Protein AF-A0A958JTG3-F1 (afdb_monomer_lite)

Radius of gyration: 32.42 Å; chains: 1; bounding box: 89×88×66 Å

Secondary structure (DSSP, 8-state):
----------------------------------------------------------------TT-EEEEE--STT--HHHHHHHHHS-GGGHHHHHHHHSS--SS-PPTT-EEEEEGGG-S--SPPPHHHHHHHHHHHHHHHHHHHHHHTS------------S-----TTSSSS----PPP--PPPPPPP-

Sequence (194 aa):
MSCNSSGTILDTSPLDRKTVFQRSGKRAALVILPLTVFILGGFILPGCIPSKQPTHKETRFRLPREAIVLHTVSHPGESISMIAAWYTGNENNWQPILDLNGNLKEGTLYPGYTVRIPAHLVVNEAPLEKSFAENFLAVAKQRKADESARTDQPETKVTPKISSTVDNAITDEFLEKAIDVPSPKRGKSPPTQP

Structure (mmCIF, N/CA/C/O backbone):
data_AF-A0A958JTG3-F1
#
_entry.id   AF-A0A958JTG3-F1
#
loop_
_atom_site.group_PDB
_atom_site.id
_atom_site.type_symbol
_atom_site.label_atom_id
_atom_site.label_alt_id
_atom_site.label_comp_id
_atom_site.label_asym_id
_atom_site.label_entity_id
_atom_site.label_seq_id
_atom_site.pdbx_PDB_ins_code
_atom_site.Cartn_x
_atom_site.Cartn_y
_atom_site.Cartn_z
_atom_site.occupancy
_atom_site.B_iso_or_equiv
_atom_site.auth_seq_id
_atom_site.auth_comp_id
_atom_site.auth_asym_id
_atom_site.auth_atom_id
_atom_site.pdbx_PDB_model_num
ATOM 1 N N . MET A 1 1 ? 30.386 37.351 29.872 1.00 51.09 1 MET A N 1
ATOM 2 C CA . MET A 1 1 ? 30.450 37.132 28.413 1.00 51.09 1 MET A CA 1
ATOM 3 C C . MET A 1 1 ? 29.033 37.212 27.865 1.00 51.09 1 MET A C 1
ATOM 5 O O . MET A 1 1 ? 28.170 36.531 28.393 1.00 51.09 1 MET A O 1
ATOM 9 N N . SER A 1 2 ? 28.853 38.136 26.918 1.00 50.94 2 SER A N 1
ATOM 10 C CA . SER A 1 2 ? 27.721 38.483 26.039 1.00 50.94 2 SER A CA 1
ATOM 11 C C . SER A 1 2 ? 26.263 38.218 26.426 1.00 50.94 2 SER A C 1
ATOM 13 O O . SER A 1 2 ? 25.802 37.087 26.530 1.00 50.94 2 SER A O 1
ATOM 15 N N . CYS A 1 3 ? 25.530 39.332 26.455 1.00 43.66 3 CYS A N 1
ATOM 16 C CA . CYS A 1 3 ? 24.082 39.464 26.379 1.00 43.66 3 CYS A CA 1
ATOM 17 C C . CYS A 1 3 ? 23.527 39.208 24.960 1.00 43.66 3 CYS A C 1
ATOM 19 O O . CYS A 1 3 ? 24.189 39.513 23.971 1.00 43.66 3 CYS A O 1
ATOM 21 N N . ASN A 1 4 ? 22.285 38.709 24.930 1.00 50.84 4 ASN A N 1
ATOM 22 C CA . ASN A 1 4 ? 21.108 39.059 24.111 1.00 50.84 4 ASN A CA 1
ATOM 23 C C . ASN A 1 4 ? 21.271 39.797 22.764 1.00 50.84 4 ASN A C 1
ATOM 25 O O . ASN A 1 4 ? 21.883 40.857 22.704 1.00 50.84 4 ASN A O 1
ATOM 29 N N . SER A 1 5 ? 20.469 39.380 21.771 1.00 46.94 5 SER A N 1
ATOM 30 C CA . SER A 1 5 ? 19.279 40.123 21.285 1.00 46.94 5 SER A CA 1
ATOM 31 C C . SER A 1 5 ? 19.022 39.937 19.780 1.00 46.94 5 SER A C 1
ATOM 33 O O . SER A 1 5 ? 19.952 39.995 18.985 1.00 46.94 5 SER A O 1
ATOM 35 N N . SER A 1 6 ? 17.727 39.859 19.433 1.00 52.38 6 SER A N 1
ATOM 36 C CA . SER A 1 6 ? 17.114 40.169 18.123 1.00 52.38 6 SER A CA 1
ATOM 37 C C . SER A 1 6 ? 17.383 39.153 16.995 1.00 52.38 6 SER A C 1
ATOM 39 O O . SER A 1 6 ? 18.515 38.919 16.616 1.00 52.38 6 SER A O 1
ATOM 41 N N . GLY A 1 7 ? 16.415 38.479 16.375 1.00 48.06 7 GLY A N 1
ATOM 42 C CA . GLY A 1 7 ? 15.031 38.842 16.093 1.00 48.06 7 GLY A CA 1
ATOM 43 C C . GLY A 1 7 ? 14.868 38.955 14.576 1.00 48.06 7 GLY A C 1
ATOM 44 O O . GLY A 1 7 ? 15.376 39.904 13.993 1.00 48.06 7 GLY A O 1
ATOM 45 N N . THR A 1 8 ? 14.172 38.014 13.933 1.00 56.12 8 THR A N 1
ATOM 46 C CA . THR A 1 8 ? 13.329 38.300 12.755 1.00 56.12 8 THR A CA 1
ATOM 47 C C . THR A 1 8 ? 12.382 37.131 12.497 1.00 56.12 8 THR A C 1
ATOM 49 O O . THR A 1 8 ? 12.779 36.042 12.096 1.00 56.12 8 THR A O 1
ATOM 52 N N . ILE A 1 9 ? 11.113 37.393 12.787 1.00 51.16 9 ILE A N 1
ATOM 53 C CA . ILE A 1 9 ? 9.946 36.633 12.360 1.00 51.16 9 ILE A CA 1
ATOM 54 C C . ILE A 1 9 ? 9.563 37.198 10.984 1.00 51.16 9 ILE A C 1
ATOM 56 O O . ILE A 1 9 ? 9.409 38.408 10.850 1.00 51.16 9 ILE A O 1
ATOM 60 N N . LEU A 1 10 ? 9.419 36.333 9.984 1.00 59.28 10 LEU A N 1
ATOM 61 C CA . LEU A 1 10 ? 8.649 36.572 8.757 1.00 59.28 10 LEU A CA 1
ATOM 62 C C . LEU A 1 10 ? 7.668 35.397 8.715 1.00 59.28 10 LEU A C 1
ATOM 64 O O . LEU A 1 10 ? 8.067 34.269 8.446 1.00 59.28 10 LEU A O 1
ATOM 68 N N . ASP A 1 11 ? 6.517 35.471 9.365 1.00 42.09 11 ASP A N 1
ATOM 69 C CA . ASP A 1 11 ? 5.304 36.224 9.038 1.00 42.09 11 ASP A CA 1
ATOM 70 C C . ASP A 1 11 ? 4.773 36.068 7.599 1.00 42.09 11 ASP A C 1
ATOM 72 O O . ASP A 1 11 ? 5.450 36.339 6.612 1.00 42.09 11 ASP A O 1
ATOM 76 N N . THR A 1 12 ? 3.521 35.605 7.593 1.00 52.81 12 THR A N 1
ATOM 77 C CA . THR A 1 12 ? 2.430 35.685 6.615 1.00 52.81 12 THR A CA 1
ATOM 78 C C . THR A 1 12 ? 2.664 35.421 5.125 1.00 52.81 12 THR A C 1
ATOM 80 O O . THR A 1 12 ? 3.175 36.240 4.370 1.00 52.81 12 THR A O 1
ATOM 83 N N . SER A 1 13 ? 2.013 34.352 4.645 1.00 45.34 13 SER A N 1
ATOM 84 C CA . SER A 1 13 ? 1.007 34.477 3.573 1.00 45.34 13 SER A CA 1
ATOM 85 C C . SER A 1 13 ? 0.055 33.270 3.537 1.00 45.34 13 SER A C 1
ATOM 87 O O . SER A 1 13 ? 0.434 32.201 3.057 1.00 45.34 13 SER A O 1
ATOM 89 N N . PRO A 1 14 ? -1.198 33.422 4.003 1.00 58.34 14 PRO A N 1
ATOM 90 C CA . PRO A 1 14 ? -2.301 32.534 3.672 1.00 58.34 14 PRO A CA 1
ATOM 91 C C . PRO A 1 14 ? -3.069 33.121 2.477 1.00 58.34 14 PRO A C 1
ATOM 93 O O . PRO A 1 14 ? -3.758 34.128 2.607 1.00 58.34 14 PRO A O 1
ATOM 96 N N . LEU A 1 15 ? -2.963 32.487 1.312 1.00 60.41 15 LEU A N 1
ATOM 97 C CA . LEU A 1 15 ? -3.871 32.723 0.184 1.00 60.41 15 LEU A CA 1
ATOM 98 C C . LEU A 1 15 ? -4.784 31.500 0.103 1.00 60.41 15 LEU A C 1
ATOM 100 O O . LEU A 1 15 ? -4.379 30.417 -0.306 1.00 60.41 15 LEU A O 1
ATOM 104 N N . ASP A 1 16 ? -5.912 31.546 0.802 1.00 51.56 16 ASP A N 1
ATOM 105 C CA . ASP A 1 16 ? -7.209 31.907 0.222 1.00 51.56 16 ASP A CA 1
ATOM 106 C C . ASP A 1 16 ? -7.492 31.175 -1.095 1.00 51.56 16 ASP A C 1
ATOM 108 O O . ASP A 1 16 ? -7.146 31.616 -2.190 1.00 51.56 16 ASP A O 1
ATOM 112 N N . ARG A 1 17 ? -8.174 30.034 -0.973 1.00 56.03 17 ARG A N 1
ATOM 113 C CA . ARG A 1 17 ? -8.957 29.483 -2.075 1.00 56.03 17 ARG A CA 1
ATOM 114 C C . ARG A 1 17 ? -10.314 29.029 -1.565 1.00 56.03 17 ARG A C 1
ATOM 116 O O . ARG A 1 17 ? -10.635 27.844 -1.519 1.00 56.03 17 ARG A O 1
ATOM 123 N N . LYS A 1 18 ? -11.135 30.007 -1.188 1.00 58.50 18 LYS A N 1
ATOM 124 C CA . LYS A 1 18 ? -12.588 29.871 -1.327 1.00 58.50 18 LYS A CA 1
ATOM 125 C C . LYS A 1 18 ? -12.924 29.804 -2.815 1.00 58.50 18 LYS A C 1
ATOM 127 O O . LYS A 1 18 ? -12.458 30.655 -3.562 1.00 58.50 18 LYS A O 1
ATOM 132 N N . THR A 1 19 ? -13.719 28.811 -3.219 1.00 58.12 19 THR A N 1
ATOM 133 C CA . THR A 1 19 ? -14.644 28.753 -4.382 1.00 58.12 19 THR A CA 1
ATOM 134 C C . THR A 1 19 ? -14.769 27.287 -4.829 1.00 58.12 19 THR A C 1
ATOM 136 O O . THR A 1 19 ? -13.779 26.578 -4.874 1.00 58.12 19 THR A O 1
ATOM 139 N N . VAL A 1 20 ? -15.911 26.691 -5.161 1.00 58.47 20 VAL A N 1
ATOM 140 C CA . VAL A 1 20 ? -17.320 27.083 -5.196 1.00 58.47 20 VAL A CA 1
ATOM 141 C C . VAL A 1 20 ? -18.093 25.764 -5.086 1.00 58.47 20 VAL A C 1
ATOM 143 O O . VAL A 1 20 ? -17.849 24.812 -5.825 1.00 58.47 20 VAL A O 1
ATOM 146 N N . PHE A 1 21 ? -19.031 25.708 -4.148 1.00 52.38 21 PHE A N 1
ATOM 147 C CA . PHE A 1 21 ? -20.042 24.665 -4.053 1.00 52.38 21 PHE A CA 1
ATOM 148 C C . PHE A 1 21 ? -21.063 24.895 -5.174 1.00 52.38 21 PHE A C 1
ATOM 150 O O . PHE A 1 21 ? -21.952 25.736 -5.038 1.00 52.38 21 PHE A O 1
ATOM 157 N N . GLN A 1 22 ? -20.929 24.189 -6.301 1.00 51.84 22 GLN A N 1
ATOM 158 C CA . GLN A 1 22 ? -21.925 24.244 -7.370 1.00 51.84 22 GLN A CA 1
ATOM 159 C C . GLN A 1 22 ? -22.979 23.149 -7.167 1.00 51.84 22 GLN A C 1
ATOM 161 O O . GLN A 1 22 ? -22.900 22.037 -7.682 1.00 51.84 22 GLN A O 1
ATOM 166 N N . ARG A 1 23 ? -24.000 23.500 -6.383 1.00 51.94 23 ARG A N 1
ATOM 167 C CA . ARG A 1 23 ? -25.281 22.796 -6.316 1.00 51.94 23 ARG A CA 1
ATOM 168 C C . ARG A 1 23 ? -26.090 23.201 -7.556 1.00 51.94 23 ARG A C 1
ATOM 170 O O . ARG A 1 23 ? -26.634 24.297 -7.600 1.00 51.94 23 ARG A O 1
ATOM 177 N N . SER A 1 24 ? -26.192 22.334 -8.558 1.00 51.41 24 SER A N 1
ATOM 178 C CA . SER A 1 24 ? -27.289 22.382 -9.537 1.00 51.41 24 SER A CA 1
ATOM 179 C C . SER A 1 24 ? -27.913 20.982 -9.555 1.00 51.41 24 SER A C 1
ATOM 181 O O . SER A 1 24 ? -27.218 19.986 -9.690 1.00 51.41 24 SER A O 1
ATOM 183 N N . GLY A 1 25 ? -29.185 20.782 -9.230 1.00 55.00 25 GLY A N 1
ATOM 184 C CA . GLY A 1 25 ? -30.317 21.595 -9.647 1.00 55.00 25 GLY A CA 1
ATOM 185 C C . GLY A 1 25 ? -30.965 21.015 -10.904 1.00 55.00 25 GLY A C 1
ATOM 186 O O . GLY A 1 25 ? -31.366 21.776 -11.770 1.00 55.00 25 GLY A O 1
ATOM 187 N N . LYS A 1 26 ? -31.074 19.684 -11.025 1.00 53.50 26 LYS A N 1
ATOM 188 C CA . LYS A 1 26 ? -31.966 19.042 -12.001 1.00 53.50 26 LYS A CA 1
ATOM 189 C C . LYS A 1 26 ? -33.201 18.506 -11.280 1.00 53.50 26 LYS A C 1
ATOM 191 O O . LYS A 1 26 ? -33.332 17.317 -11.020 1.00 53.50 26 LYS A O 1
ATOM 196 N N . ARG A 1 27 ? -34.106 19.424 -10.931 1.00 61.56 27 ARG A N 1
ATOM 197 C CA . ARG A 1 27 ? -35.536 19.112 -10.856 1.00 61.56 27 ARG A CA 1
ATOM 198 C C . ARG A 1 27 ? -36.056 19.273 -12.279 1.00 61.56 27 ARG A C 1
ATOM 200 O O . ARG A 1 27 ? -36.147 20.397 -12.755 1.00 61.56 27 ARG A O 1
ATOM 207 N N . ALA A 1 28 ? -36.343 18.174 -12.961 1.00 54.69 28 ALA A N 1
ATOM 208 C CA . ALA A 1 28 ? -37.037 18.221 -14.239 1.00 54.69 28 ALA A CA 1
ATOM 209 C C . ALA A 1 28 ? -38.126 17.150 -14.253 1.00 54.69 28 ALA A C 1
ATOM 211 O O . ALA A 1 28 ? -37.848 15.959 -14.317 1.00 54.69 28 ALA A O 1
ATOM 212 N N . ALA A 1 29 ? -39.351 17.662 -14.141 1.00 52.03 29 ALA A N 1
ATOM 213 C CA . ALA A 1 29 ? -40.572 17.176 -14.762 1.00 52.03 29 ALA A CA 1
ATOM 214 C C . ALA A 1 29 ? -40.943 15.701 -14.545 1.00 52.03 29 ALA A C 1
ATOM 216 O O . ALA A 1 29 ? -40.729 14.825 -15.377 1.00 52.03 29 ALA A O 1
ATOM 217 N N . LEU A 1 30 ? -41.664 15.505 -13.444 1.00 53.84 30 LEU A N 1
ATOM 218 C CA . LEU A 1 30 ? -42.834 14.642 -13.380 1.00 53.84 30 LEU A CA 1
ATOM 219 C C . LEU A 1 30 ? -43.738 14.902 -14.605 1.00 53.84 30 LEU A C 1
ATOM 221 O O . LEU A 1 30 ? -44.413 15.927 -14.669 1.00 53.84 30 LEU A O 1
ATOM 225 N N . VAL A 1 31 ? -43.747 13.978 -15.564 1.00 54.34 31 VAL A N 1
ATOM 226 C CA . VAL A 1 31 ? -44.776 13.885 -16.606 1.00 54.34 31 VAL A CA 1
ATOM 227 C C . VAL A 1 31 ? -45.602 12.647 -16.285 1.00 54.34 31 VAL A C 1
ATOM 229 O O . VAL A 1 31 ? -45.245 11.525 -16.632 1.00 54.34 31 VAL A O 1
ATOM 232 N N . ILE A 1 32 ? -46.686 12.864 -15.542 1.00 56.09 32 ILE A N 1
ATOM 233 C CA . ILE A 1 32 ? -47.755 11.882 -15.376 1.00 56.09 32 ILE A CA 1
ATOM 234 C C . ILE A 1 32 ? -48.521 11.876 -16.698 1.00 56.09 32 ILE A C 1
ATOM 236 O O . ILE A 1 32 ? -49.233 12.832 -17.001 1.00 56.09 32 ILE A O 1
ATOM 240 N N . LEU A 1 33 ? -48.352 10.820 -17.490 1.00 52.56 33 LEU A N 1
ATOM 241 C CA . LEU A 1 33 ? -49.256 10.504 -18.592 1.00 52.56 33 LEU A CA 1
ATOM 242 C C . LEU A 1 33 ? -50.187 9.355 -18.175 1.00 52.56 33 LEU A C 1
ATOM 244 O O . LEU A 1 33 ? -49.774 8.470 -17.422 1.00 52.56 33 LEU A O 1
ATOM 248 N N . PRO A 1 34 ? -51.459 9.405 -18.600 1.00 54.91 34 PRO A N 1
ATOM 249 C CA . PRO A 1 34 ? -52.540 8.635 -18.010 1.00 54.91 34 PRO A CA 1
ATOM 250 C C . PRO A 1 34 ? -52.501 7.151 -18.378 1.00 54.91 34 PRO A C 1
ATOM 252 O O . PRO A 1 34 ? -52.201 6.763 -19.505 1.00 54.91 34 PRO A O 1
ATOM 255 N N . LEU A 1 35 ? -52.895 6.361 -17.377 1.00 54.19 35 LEU A N 1
ATOM 256 C CA . LEU A 1 35 ? -53.533 5.050 -17.452 1.00 54.19 35 LEU A CA 1
ATOM 257 C C . LEU A 1 35 ? -54.078 4.719 -18.854 1.00 54.19 35 LEU A C 1
ATOM 259 O O . LEU A 1 35 ? -55.109 5.244 -19.274 1.00 54.19 35 LEU A O 1
ATOM 263 N N . THR A 1 36 ? -53.438 3.774 -19.538 1.00 55.72 36 THR A N 1
ATOM 264 C CA . THR A 1 36 ? -54.123 2.960 -20.540 1.00 55.72 36 THR A CA 1
ATOM 265 C C . THR A 1 36 ? -54.066 1.512 -20.095 1.00 55.72 36 THR A C 1
ATOM 267 O O . THR A 1 36 ? -53.019 0.894 -19.927 1.00 55.72 36 THR A O 1
ATOM 270 N N . VAL A 1 37 ? -55.266 1.024 -19.823 1.00 59.06 37 VAL A N 1
ATOM 271 C CA . VAL A 1 37 ? -55.645 -0.355 -19.576 1.00 59.06 37 VAL A CA 1
ATOM 272 C C . VAL A 1 37 ? -55.147 -1.209 -20.746 1.00 59.06 37 VAL A C 1
ATOM 274 O O . VAL A 1 37 ? -55.791 -1.267 -21.787 1.00 59.06 37 VAL A O 1
ATOM 277 N N . PHE A 1 38 ? -54.005 -1.877 -20.581 1.00 52.44 38 PHE A N 1
ATOM 278 C CA . PHE A 1 38 ? -53.609 -2.999 -21.429 1.00 52.44 38 PHE A CA 1
ATOM 279 C C . PHE A 1 38 ? -53.860 -4.304 -20.675 1.00 52.44 38 PHE A C 1
ATOM 281 O O . PHE A 1 38 ? -53.019 -4.826 -19.956 1.00 52.44 38 PHE A O 1
ATOM 288 N N . ILE A 1 39 ? -55.113 -4.736 -20.815 1.00 53.34 39 ILE A N 1
ATOM 289 C CA . ILE A 1 39 ? -55.495 -6.065 -21.290 1.00 53.34 39 ILE A CA 1
ATOM 290 C C . ILE A 1 39 ? -54.861 -7.236 -20.530 1.00 53.34 39 ILE A C 1
ATOM 292 O O . ILE A 1 39 ? -53.716 -7.627 -20.746 1.00 53.34 39 ILE A O 1
ATOM 296 N N . LEU A 1 40 ? -55.718 -7.859 -19.715 1.00 54.28 40 LEU A N 1
ATOM 297 C CA . LEU A 1 40 ? -55.680 -9.277 -19.380 1.00 54.28 40 LEU A CA 1
ATOM 298 C C . LEU A 1 40 ? -55.238 -10.104 -20.599 1.00 54.28 40 LEU A C 1
ATOM 300 O O . LEU A 1 40 ? -55.998 -10.294 -21.544 1.00 54.28 40 LEU A O 1
ATOM 304 N N . GLY A 1 41 ? -54.019 -10.621 -20.555 1.00 47.75 41 GLY A N 1
ATOM 305 C CA . GLY A 1 41 ? -53.486 -11.513 -21.573 1.00 47.75 41 GLY A CA 1
ATOM 306 C C . GLY A 1 41 ? -52.300 -12.246 -20.985 1.00 47.75 41 GLY A C 1
ATOM 307 O O . GLY A 1 41 ? -51.169 -11.781 -21.074 1.00 47.75 41 GLY A O 1
ATOM 308 N N . GLY A 1 42 ? -52.584 -13.349 -20.294 1.00 57.38 42 GLY A N 1
ATOM 309 C CA . GLY A 1 42 ? -51.573 -14.175 -19.659 1.00 57.38 42 GLY A CA 1
ATOM 310 C C . GLY A 1 42 ? -50.504 -14.624 -20.649 1.00 57.38 42 GLY A C 1
ATOM 311 O O . GLY A 1 42 ? -50.814 -15.146 -21.712 1.00 57.38 42 GLY A O 1
ATOM 312 N N . PHE A 1 43 ? -49.247 -14.471 -20.252 1.00 51.75 43 PHE A N 1
ATOM 313 C CA . PHE A 1 43 ? -48.142 -15.262 -20.775 1.00 51.75 43 PHE A CA 1
ATOM 314 C C . PHE A 1 43 ? -47.165 -15.507 -19.621 1.00 51.75 43 PHE A C 1
ATOM 316 O O . PHE A 1 43 ? -46.123 -14.873 -19.480 1.00 51.75 43 PHE A O 1
ATOM 323 N N . ILE A 1 44 ? -47.575 -16.411 -18.728 1.00 58.47 44 ILE A N 1
ATOM 324 C CA . ILE A 1 44 ? -46.681 -17.053 -17.767 1.00 58.47 44 ILE A CA 1
ATOM 325 C C . ILE A 1 44 ? -45.854 -18.051 -18.579 1.00 58.47 44 ILE A C 1
ATOM 327 O O . ILE A 1 44 ? -46.322 -19.145 -18.884 1.00 58.47 44 ILE A O 1
ATOM 331 N N . LEU A 1 45 ? -44.633 -17.672 -18.948 1.00 61.94 45 LEU A N 1
ATOM 332 C CA . LEU A 1 45 ? -43.605 -18.644 -19.308 1.00 61.94 45 LEU A CA 1
ATOM 333 C C . LEU A 1 45 ? -42.607 -18.730 -18.148 1.00 61.94 45 LEU A C 1
ATOM 335 O O . LEU A 1 45 ? -41.925 -17.738 -17.880 1.00 61.94 45 LEU A O 1
ATOM 339 N N . PRO A 1 46 ? -42.458 -19.894 -17.485 1.00 57.00 46 PRO A N 1
ATOM 340 C CA . PRO A 1 46 ? -41.301 -20.181 -16.651 1.00 57.00 46 PRO A CA 1
ATOM 341 C C . PRO A 1 46 ? -40.128 -20.486 -17.587 1.00 57.00 46 PRO A C 1
ATOM 343 O O . PRO A 1 46 ? -39.702 -21.624 -17.763 1.00 57.00 46 PRO A O 1
ATOM 346 N N . GLY A 1 47 ? -39.645 -19.451 -18.268 1.00 52.44 47 GLY A N 1
ATOM 347 C CA . GLY A 1 47 ? -38.388 -19.520 -18.984 1.00 52.44 47 GLY A CA 1
ATOM 348 C C . GLY A 1 47 ? -37.278 -19.393 -17.960 1.00 52.44 47 GLY A C 1
ATOM 349 O O . GLY A 1 47 ? -37.034 -18.295 -17.465 1.00 52.44 47 GLY A O 1
ATOM 350 N N . CYS A 1 48 ? -36.605 -20.500 -17.646 1.00 57.34 48 CYS A N 1
ATOM 351 C CA . CYS A 1 48 ? -35.243 -20.455 -17.136 1.00 57.34 48 CYS A CA 1
ATOM 352 C C . CYS A 1 48 ? -34.476 -19.479 -18.029 1.00 57.34 48 CYS A C 1
ATOM 354 O O . CYS A 1 48 ? -34.203 -19.798 -19.182 1.00 57.34 48 CYS A O 1
ATOM 356 N N . ILE A 1 49 ? -34.193 -18.274 -17.540 1.00 66.69 49 ILE A N 1
ATOM 357 C CA . ILE A 1 49 ? -33.245 -17.382 -18.189 1.00 66.69 49 ILE A CA 1
ATOM 358 C C . ILE A 1 49 ? -31.903 -18.040 -17.886 1.00 66.69 49 ILE A C 1
ATOM 360 O O . ILE A 1 49 ? -31.487 -18.001 -16.724 1.00 66.69 49 ILE A O 1
ATOM 364 N N . PRO A 1 50 ? -31.238 -18.714 -18.848 1.00 63.03 50 PRO A N 1
ATOM 365 C CA . PRO A 1 50 ? -29.858 -19.089 -18.637 1.00 63.03 50 PRO A CA 1
ATOM 366 C C . PRO A 1 50 ? -29.151 -17.778 -18.339 1.00 63.03 50 PRO A C 1
ATOM 368 O O . PRO A 1 50 ? -29.110 -16.881 -19.186 1.00 63.03 50 PRO A O 1
ATOM 371 N N . SER A 1 51 ? -28.684 -17.644 -17.099 1.00 55.31 51 SER A N 1
ATOM 372 C CA . SER A 1 51 ? -27.762 -16.597 -16.714 1.00 55.31 51 SER A CA 1
ATOM 373 C C . SER A 1 51 ? -26.598 -16.739 -17.677 1.00 55.31 51 SER A C 1
ATOM 375 O O . SER A 1 51 ? -25.734 -17.602 -17.516 1.00 55.31 51 SER A O 1
ATOM 377 N N . LYS A 1 52 ? -26.626 -15.948 -18.755 1.00 47.16 52 LYS A N 1
ATOM 378 C CA . LYS A 1 52 ? -25.442 -15.625 -19.520 1.00 47.16 52 LYS A CA 1
ATOM 379 C C . LYS A 1 52 ? -24.605 -14.868 -18.511 1.00 47.16 52 LYS A C 1
ATOM 381 O O . LYS A 1 52 ? -24.667 -13.643 -18.452 1.00 47.16 52 LYS A O 1
ATOM 386 N N . GLN A 1 53 ? -23.862 -15.612 -17.684 1.00 55.25 53 GLN A N 1
ATOM 387 C CA . GLN A 1 53 ? -22.622 -15.102 -17.146 1.00 55.25 53 GLN A CA 1
ATOM 388 C C . GLN A 1 53 ? -21.990 -14.398 -18.340 1.00 55.25 53 GLN A C 1
ATOM 390 O O . GLN A 1 53 ? -21.845 -15.048 -19.386 1.00 55.25 53 GLN A O 1
ATOM 395 N N . PRO A 1 54 ? -21.749 -13.078 -18.275 1.00 55.12 54 PRO A N 1
ATOM 396 C CA . PRO A 1 54 ? -20.921 -12.461 -19.278 1.00 55.12 54 PRO A CA 1
ATOM 397 C C . PRO A 1 54 ? -19.670 -13.320 -19.267 1.00 55.12 54 PRO A C 1
ATOM 399 O O . PRO A 1 54 ? -18.954 -13.386 -18.269 1.00 55.12 54 PRO A O 1
ATOM 402 N N . THR A 1 55 ? -19.481 -14.085 -20.338 1.00 49.38 55 THR A N 1
ATOM 403 C CA . THR A 1 55 ? -18.211 -14.699 -20.645 1.00 49.38 55 THR A CA 1
ATOM 404 C C . THR A 1 55 ? -17.321 -13.502 -20.873 1.00 49.38 55 THR A C 1
ATOM 406 O O . THR A 1 55 ? -17.172 -13.021 -21.998 1.00 49.38 55 THR A O 1
ATOM 409 N N . HIS A 1 56 ? -16.802 -12.962 -19.774 1.00 46.69 56 HIS A N 1
ATOM 410 C CA . HIS A 1 56 ? -15.576 -12.228 -19.771 1.00 46.69 56 HIS A CA 1
ATOM 411 C C . HIS A 1 56 ? -14.614 -13.250 -20.361 1.00 46.69 56 HIS A C 1
ATOM 413 O O . HIS A 1 56 ? -14.118 -14.147 -19.678 1.00 46.69 56 HIS A O 1
ATOM 419 N N . LYS A 1 57 ? -14.448 -13.200 -21.690 1.00 45.88 57 LYS A N 1
ATOM 420 C CA . LYS A 1 57 ? -13.219 -13.630 -22.334 1.00 45.88 57 LYS A CA 1
ATOM 421 C C . LYS A 1 57 ? -12.182 -12.687 -21.760 1.00 45.88 57 LYS A C 1
ATOM 423 O O . LYS A 1 57 ? -11.785 -11.702 -22.369 1.00 45.88 57 LYS A O 1
ATOM 428 N N . GLU A 1 58 ? -11.831 -12.984 -20.521 1.00 50.72 58 GLU A N 1
ATOM 429 C CA . GLU A 1 58 ? -10.662 -12.509 -19.862 1.00 50.72 58 GLU A CA 1
ATOM 430 C C . GLU A 1 58 ? -9.560 -13.161 -20.667 1.00 50.72 58 GLU A C 1
ATOM 432 O O . GLU A 1 58 ? -9.082 -14.263 -20.387 1.00 50.72 58 GLU A O 1
ATOM 437 N N . THR A 1 59 ? -9.164 -12.467 -21.724 1.00 48.47 59 THR A N 1
ATOM 438 C CA . THR A 1 59 ? -7.759 -12.389 -22.043 1.00 48.47 59 THR A CA 1
ATOM 439 C C . THR A 1 59 ? -7.125 -11.845 -20.770 1.00 48.47 59 THR A C 1
ATOM 441 O O . THR A 1 59 ? -6.891 -10.648 -20.642 1.00 48.47 59 THR A O 1
ATOM 444 N N . ARG A 1 60 ? -6.914 -12.727 -19.780 1.00 57.38 60 ARG A N 1
ATOM 445 C CA . ARG A 1 60 ? -5.905 -12.533 -18.759 1.00 57.38 60 ARG A CA 1
ATOM 446 C C . ARG A 1 60 ? -4.654 -12.442 -19.589 1.00 57.38 60 ARG A C 1
ATOM 448 O O . ARG A 1 60 ? -4.073 -13.465 -19.955 1.00 57.38 60 ARG A O 1
ATOM 455 N N . PHE A 1 61 ? -4.301 -11.221 -19.963 1.00 55.41 61 PHE A N 1
ATOM 456 C CA . PHE A 1 61 ? -2.943 -10.888 -20.286 1.00 55.41 61 PHE A CA 1
ATOM 457 C C . PHE A 1 61 ? -2.221 -11.209 -18.986 1.00 55.41 61 PHE A C 1
ATOM 459 O O . PHE A 1 61 ? -2.194 -10.409 -18.059 1.00 55.41 61 PHE A O 1
ATOM 466 N N . ARG A 1 62 ? -1.834 -12.483 -18.831 1.00 58.97 62 ARG A N 1
ATOM 467 C CA . ARG A 1 62 ? -1.084 -12.938 -17.678 1.00 58.97 62 ARG A CA 1
ATOM 468 C C . ARG A 1 62 ? 0.221 -12.211 -17.849 1.00 58.97 62 ARG A C 1
ATOM 470 O O . ARG A 1 62 ? 1.067 -12.637 -18.636 1.00 58.97 62 ARG A O 1
ATOM 477 N N . LEU A 1 63 ? 0.309 -11.067 -17.181 1.00 64.50 63 LEU A N 1
ATOM 478 C CA . LEU A 1 63 ? 1.550 -10.368 -17.015 1.00 64.50 63 LEU A CA 1
ATOM 479 C C . LEU A 1 63 ? 2.574 -11.436 -16.609 1.00 64.50 63 LEU A C 1
ATOM 481 O O . LEU A 1 63 ? 2.240 -12.319 -15.801 1.00 64.50 63 LEU A O 1
ATOM 485 N N . PRO A 1 64 ? 3.761 -11.449 -17.240 1.00 74.56 64 PRO A N 1
ATOM 486 C CA . PRO A 1 64 ? 4.824 -12.355 -16.842 1.00 74.56 64 PRO A CA 1
ATOM 487 C C . PRO A 1 64 ? 4.918 -12.381 -15.317 1.00 74.56 64 PRO A C 1
ATOM 489 O O . PRO A 1 64 ? 4.685 -11.364 -14.674 1.00 74.56 64 PRO A O 1
ATOM 492 N N . ARG A 1 65 ? 5.229 -13.531 -14.714 1.00 64.50 65 ARG A N 1
ATOM 493 C CA . ARG A 1 65 ? 5.297 -13.657 -13.244 1.00 64.50 65 ARG A CA 1
ATOM 494 C C . ARG A 1 65 ? 6.183 -12.576 -12.594 1.00 64.50 65 ARG A C 1
ATOM 496 O O . ARG A 1 65 ? 5.912 -12.170 -11.467 1.00 64.50 65 ARG A O 1
ATOM 503 N N . GLU A 1 66 ? 7.160 -12.096 -13.362 1.00 78.88 66 GLU A N 1
ATOM 504 C CA . GLU A 1 66 ? 8.134 -11.049 -13.035 1.00 78.88 66 GLU A CA 1
ATOM 505 C C . GLU A 1 66 ? 7.671 -9.615 -13.338 1.00 78.88 66 GLU A C 1
ATOM 507 O O . GLU A 1 66 ? 8.424 -8.659 -13.169 1.00 78.88 66 GLU A O 1
ATOM 512 N N . ALA A 1 67 ? 6.456 -9.432 -13.844 1.00 90.44 67 ALA A N 1
ATOM 513 C CA . ALA A 1 67 ? 5.917 -8.112 -14.109 1.00 90.44 67 ALA A CA 1
ATOM 514 C C . ALA A 1 67 ? 5.577 -7.392 -12.802 1.00 90.44 67 ALA A C 1
ATOM 516 O O . ALA A 1 67 ? 5.220 -7.998 -11.788 1.00 90.44 67 ALA A O 1
ATOM 517 N N . ILE A 1 68 ? 5.671 -6.069 -12.857 1.00 94.25 68 ILE A N 1
ATOM 518 C CA . ILE A 1 68 ? 5.497 -5.185 -11.712 1.00 94.25 68 ILE A CA 1
ATOM 519 C C . ILE A 1 68 ? 4.422 -4.164 -12.064 1.00 94.25 68 ILE A C 1
ATOM 521 O O . ILE A 1 68 ? 4.503 -3.505 -13.101 1.00 94.25 68 ILE A O 1
ATOM 525 N N . VAL A 1 69 ? 3.447 -4.013 -11.175 1.00 95.31 69 VAL A N 1
ATOM 526 C CA . VAL A 1 69 ? 2.501 -2.897 -11.187 1.00 95.31 69 VAL A CA 1
ATOM 527 C C . VAL A 1 69 ? 3.073 -1.783 -10.318 1.00 95.31 69 VAL A C 1
ATOM 529 O O . VAL A 1 69 ? 3.574 -2.029 -9.220 1.00 95.31 69 VAL A O 1
ATOM 532 N N . LEU A 1 70 ? 3.042 -0.555 -10.828 1.00 96.62 70 LEU A N 1
ATOM 533 C CA . LEU A 1 70 ? 3.527 0.621 -10.115 1.00 96.62 70 LEU A CA 1
ATOM 534 C C . LEU A 1 70 ? 2.343 1.392 -9.552 1.00 96.62 70 LEU A C 1
ATOM 536 O O . LEU A 1 70 ? 1.450 1.795 -10.293 1.00 96.62 70 LEU A O 1
ATOM 540 N N . HIS A 1 71 ? 2.371 1.630 -8.249 1.00 96.69 71 HIS A N 1
ATOM 541 C CA . HIS A 1 71 ? 1.408 2.484 -7.580 1.00 96.69 71 HIS A CA 1
ATOM 542 C C . HIS A 1 71 ? 2.106 3.728 -7.039 1.00 96.69 71 HIS A C 1
ATOM 544 O O . HIS A 1 71 ? 3.058 3.620 -6.269 1.00 96.69 71 HIS A O 1
ATOM 550 N N . THR A 1 72 ? 1.627 4.908 -7.423 1.00 96.69 72 THR A N 1
ATOM 551 C CA . THR A 1 72 ? 2.076 6.172 -6.839 1.00 96.69 72 THR A CA 1
ATOM 552 C C . THR A 1 72 ? 1.116 6.591 -5.736 1.00 96.69 72 THR A C 1
ATOM 554 O O . THR A 1 72 ? -0.075 6.772 -5.985 1.00 96.69 72 THR A O 1
ATOM 557 N N . VAL A 1 73 ? 1.659 6.776 -4.537 1.00 95.31 73 VAL A N 1
ATOM 558 C CA . VAL A 1 73 ? 0.922 7.179 -3.339 1.00 95.31 73 VAL A CA 1
ATOM 559 C C . VAL A 1 73 ? 0.310 8.549 -3.578 1.00 95.31 73 VAL A C 1
ATOM 561 O O . VAL A 1 73 ? 1.025 9.517 -3.858 1.00 95.31 73 VAL A O 1
ATOM 564 N N . SER A 1 74 ? -1.012 8.638 -3.492 1.00 94.94 74 SER A N 1
ATOM 565 C CA . SER A 1 74 ? -1.753 9.841 -3.896 1.00 94.94 74 SER A CA 1
ATOM 566 C C . SER A 1 74 ? -2.521 10.481 -2.743 1.00 94.94 74 SER A C 1
ATOM 568 O O . SER A 1 74 ? -2.814 11.681 -2.770 1.00 94.94 74 SER A O 1
ATOM 570 N N . HIS A 1 75 ? -2.809 9.704 -1.704 1.00 92.00 75 HIS A N 1
ATOM 571 C CA . HIS A 1 75 ? -3.553 10.125 -0.534 1.00 92.00 75 HIS A CA 1
ATOM 572 C C . HIS A 1 75 ? -2.663 10.105 0.717 1.00 92.00 75 HIS A C 1
ATOM 574 O O . HIS A 1 75 ? -1.804 9.236 0.882 1.00 92.00 75 HIS A O 1
ATOM 580 N N . PRO A 1 76 ? -2.839 11.077 1.627 1.00 90.62 76 PRO A N 1
ATOM 581 C CA . PRO A 1 76 ? -2.106 11.089 2.882 1.00 90.62 76 PRO A CA 1
ATOM 582 C C . PRO A 1 76 ? -2.554 9.927 3.777 1.00 90.62 76 PRO A C 1
ATOM 584 O O . PRO A 1 76 ? -3.746 9.665 3.921 1.00 90.62 76 PRO A O 1
ATOM 587 N N . GLY A 1 77 ? -1.591 9.270 4.424 1.00 90.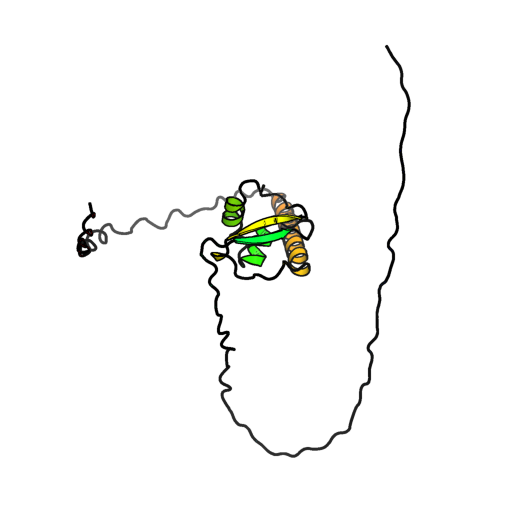44 77 GLY A N 1
ATOM 588 C CA . GLY A 1 77 ? -1.862 8.177 5.361 1.00 90.44 77 GLY A CA 1
ATOM 589 C C . GLY A 1 77 ? -2.005 6.799 4.715 1.00 90.44 77 GLY A C 1
ATOM 590 O O . GLY A 1 77 ? -2.260 5.836 5.434 1.00 90.44 77 GLY A O 1
ATOM 591 N N . GLU A 1 78 ? -1.817 6.672 3.398 1.00 93.31 78 GLU A N 1
ATOM 592 C CA . GLU A 1 78 ? -1.712 5.361 2.756 1.00 93.31 78 GLU A CA 1
ATOM 593 C C . GLU A 1 78 ? -0.606 4.512 3.406 1.00 93.31 78 GLU A C 1
ATOM 595 O O . GLU A 1 78 ? 0.462 4.993 3.807 1.00 93.31 78 GLU A O 1
ATOM 600 N N . SER A 1 79 ? -0.877 3.215 3.514 1.00 94.00 79 SER A N 1
ATOM 601 C CA . SER A 1 79 ? 0.031 2.224 4.080 1.00 94.00 79 SER A CA 1
ATOM 602 C C . SER A 1 79 ? 0.181 1.043 3.128 1.00 94.00 79 SER A C 1
ATOM 604 O O . SER A 1 79 ? -0.658 0.814 2.256 1.00 94.00 79 SER A O 1
ATOM 606 N N . ILE A 1 80 ? 1.236 0.253 3.316 1.00 94.69 80 ILE A N 1
ATOM 607 C CA . ILE A 1 80 ? 1.478 -0.942 2.496 1.00 94.69 80 ILE A CA 1
ATOM 608 C C . ILE A 1 80 ? 0.342 -1.952 2.671 1.00 94.69 80 ILE A C 1
ATOM 610 O O . ILE A 1 80 ? -0.093 -2.545 1.692 1.00 94.69 80 ILE A O 1
ATOM 614 N N . SER A 1 81 ? -0.202 -2.089 3.881 1.00 94.44 81 SER A N 1
ATOM 615 C CA . SER A 1 81 ? -1.362 -2.940 4.170 1.00 94.44 81 SER A CA 1
ATOM 616 C C . SER A 1 81 ? -2.609 -2.497 3.395 1.00 94.44 81 SER A C 1
ATOM 618 O O . SER A 1 81 ? -3.319 -3.332 2.839 1.00 94.44 81 SER A O 1
ATOM 620 N N . MET A 1 82 ? -2.847 -1.185 3.283 1.00 95.62 82 MET A N 1
ATOM 621 C CA . MET A 1 82 ? -3.950 -0.639 2.482 1.00 95.62 82 MET A CA 1
ATOM 622 C C . MET A 1 82 ? -3.751 -0.911 0.985 1.00 95.62 82 MET A C 1
ATOM 624 O O . MET A 1 82 ? -4.682 -1.347 0.309 1.00 95.62 82 MET A O 1
ATOM 628 N N . ILE A 1 83 ? -2.532 -0.703 0.475 1.00 96.06 83 ILE A N 1
ATOM 629 C CA . ILE A 1 83 ? -2.170 -1.007 -0.918 1.00 96.06 83 ILE A CA 1
ATOM 630 C C . ILE A 1 83 ? -2.336 -2.507 -1.192 1.00 96.06 83 ILE A C 1
ATOM 632 O O . ILE A 1 83 ? -2.925 -2.885 -2.203 1.00 96.06 83 ILE A O 1
ATOM 636 N N . ALA A 1 84 ? -1.886 -3.370 -0.279 1.00 96.88 84 ALA A N 1
ATOM 637 C CA . ALA A 1 84 ? -2.055 -4.816 -0.378 1.00 96.88 84 ALA A CA 1
ATOM 638 C C . ALA A 1 84 ? -3.539 -5.199 -0.438 1.00 96.88 84 ALA A C 1
ATOM 640 O O . ALA A 1 84 ? -3.945 -5.947 -1.331 1.00 96.88 84 ALA A O 1
ATOM 641 N N . ALA A 1 85 ? -4.360 -4.639 0.454 1.00 96.88 85 ALA A N 1
ATOM 642 C CA . ALA A 1 85 ? -5.797 -4.884 0.483 1.00 96.88 85 ALA A CA 1
ATOM 643 C C . ALA A 1 85 ? -6.485 -4.462 -0.825 1.00 96.88 85 ALA A C 1
ATOM 645 O O . ALA A 1 85 ? -7.318 -5.207 -1.335 1.00 96.88 85 ALA A O 1
ATOM 646 N N . TRP A 1 86 ? -6.115 -3.312 -1.395 1.00 97.88 86 TRP A N 1
ATOM 647 C CA . TRP A 1 86 ? -6.707 -2.821 -2.640 1.00 97.88 86 TRP A CA 1
ATOM 648 C C . TRP A 1 86 ? -6.283 -3.631 -3.865 1.00 97.88 86 TRP A C 1
ATOM 650 O O . TRP A 1 86 ? -7.133 -4.153 -4.584 1.00 97.88 86 TRP A O 1
ATOM 660 N N . TYR A 1 87 ? -4.974 -3.745 -4.104 1.00 97.69 87 TYR A N 1
ATOM 661 C CA . TYR A 1 87 ? -4.459 -4.339 -5.337 1.00 97.69 87 TYR A CA 1
ATOM 662 C C . TYR A 1 87 ? -4.545 -5.860 -5.324 1.00 97.69 87 TYR A C 1
ATOM 664 O O . TYR A 1 87 ? -4.761 -6.451 -6.375 1.00 97.69 87 TYR A O 1
ATOM 672 N N . THR A 1 88 ? -4.392 -6.507 -4.165 1.00 97.50 88 THR A N 1
ATOM 673 C CA . THR A 1 88 ? -4.336 -7.978 -4.067 1.00 97.50 88 THR A CA 1
ATOM 674 C C . THR A 1 88 ? -5.585 -8.601 -3.445 1.00 97.50 88 THR A C 1
ATOM 676 O O . THR A 1 88 ? -5.723 -9.823 -3.425 1.00 97.50 88 THR A O 1
ATOM 679 N N . GLY A 1 89 ? -6.490 -7.780 -2.903 1.00 97.25 89 GLY A N 1
ATOM 680 C CA . GLY A 1 89 ? -7.668 -8.247 -2.170 1.00 97.25 89 GLY A CA 1
ATOM 681 C C . GLY A 1 89 ? -7.366 -8.821 -0.780 1.00 97.25 89 GLY A C 1
ATOM 682 O O . GLY A 1 89 ? -8.288 -9.270 -0.102 1.00 97.25 89 GLY A O 1
ATOM 683 N N . ASN A 1 90 ? -6.103 -8.827 -0.338 1.00 96.62 90 ASN A N 1
ATOM 684 C CA . ASN A 1 90 ? -5.695 -9.371 0.955 1.00 96.62 90 ASN A CA 1
ATOM 685 C C . ASN A 1 90 ? -4.665 -8.462 1.635 1.00 96.62 90 ASN A C 1
ATOM 687 O O . ASN A 1 90 ? -3.553 -8.277 1.145 1.00 96.62 90 ASN A O 1
ATOM 691 N N . GLU A 1 91 ? -5.031 -7.932 2.802 1.00 95.06 91 GLU A N 1
ATOM 692 C CA . GLU A 1 91 ? -4.163 -7.081 3.621 1.00 95.06 91 GLU A CA 1
ATOM 693 C C . GLU A 1 91 ? -2.850 -7.789 3.996 1.00 95.06 91 GLU A C 1
ATOM 695 O O . GLU A 1 91 ? -1.804 -7.151 4.002 1.00 95.06 91 GLU A O 1
ATOM 700 N N . ASN A 1 92 ? -2.876 -9.112 4.211 1.00 94.69 92 ASN A N 1
ATOM 701 C CA . ASN A 1 92 ? -1.715 -9.925 4.602 1.00 94.69 92 ASN A CA 1
ATOM 702 C C . ASN A 1 92 ? -0.690 -10.143 3.479 1.00 94.69 92 ASN A C 1
ATOM 704 O O . ASN A 1 92 ? 0.335 -10.770 3.709 1.00 94.69 92 ASN A O 1
ATOM 708 N N . ASN A 1 93 ? -0.939 -9.639 2.269 1.00 96.25 93 ASN A N 1
ATOM 709 C CA . ASN A 1 93 ? 0.055 -9.642 1.193 1.00 96.25 93 ASN A CA 1
ATOM 710 C C . ASN A 1 93 ? 1.007 -8.436 1.278 1.00 96.25 93 ASN A C 1
ATOM 712 O O . ASN A 1 93 ? 1.683 -8.105 0.302 1.00 96.25 93 ASN A O 1
ATOM 716 N N . TRP A 1 94 ? 1.069 -7.759 2.425 1.00 94.69 94 TRP A N 1
ATOM 717 C CA . TRP A 1 94 ? 1.950 -6.616 2.617 1.00 94.69 94 TRP A CA 1
ATOM 718 C C . TRP A 1 94 ? 3.432 -7.013 2.669 1.00 94.69 94 TRP A C 1
ATOM 720 O O . TRP A 1 94 ? 4.247 -6.249 2.159 1.00 94.69 94 TRP A O 1
ATOM 730 N N . GLN A 1 95 ? 3.796 -8.191 3.200 1.00 93.31 95 GLN A N 1
ATOM 731 C CA . GLN A 1 95 ? 5.203 -8.622 3.288 1.00 93.31 95 GLN A CA 1
ATOM 732 C C . GLN A 1 95 ? 5.840 -8.828 1.905 1.00 93.31 95 GLN A C 1
ATOM 734 O O . GLN A 1 95 ? 6.861 -8.197 1.649 1.00 93.31 95 GLN A O 1
ATOM 739 N N . PRO A 1 96 ? 5.236 -9.580 0.957 1.00 93.69 96 PRO A N 1
ATOM 740 C CA . PRO A 1 96 ? 5.801 -9.708 -0.390 1.00 93.69 96 PRO A CA 1
ATOM 741 C C . PRO A 1 96 ? 5.966 -8.366 -1.119 1.00 93.69 96 PRO A C 1
ATOM 743 O O . PRO A 1 96 ? 6.877 -8.196 -1.929 1.00 93.69 96 PRO A O 1
ATOM 746 N N . ILE A 1 97 ? 5.078 -7.403 -0.847 1.00 94.19 97 ILE A N 1
ATOM 747 C CA . ILE A 1 97 ? 5.186 -6.044 -1.389 1.00 94.19 97 ILE A CA 1
ATOM 748 C C . ILE A 1 97 ? 6.344 -5.306 -0.709 1.00 94.19 97 ILE A C 1
ATOM 750 O O . ILE A 1 97 ? 7.137 -4.660 -1.389 1.00 94.19 97 ILE A O 1
ATOM 754 N N . LEU A 1 98 ? 6.478 -5.407 0.611 1.00 92.94 98 LEU A N 1
ATOM 755 C CA . LEU A 1 98 ? 7.560 -4.779 1.363 1.00 92.94 98 LEU A CA 1
ATOM 756 C C . LEU A 1 98 ? 8.936 -5.293 0.915 1.00 92.94 98 LEU A C 1
ATOM 758 O O . LEU A 1 98 ? 9.808 -4.480 0.599 1.00 92.94 98 LEU A O 1
ATOM 762 N N . ASP A 1 99 ? 9.090 -6.613 0.801 1.00 91.81 99 ASP A N 1
ATOM 763 C CA . ASP A 1 99 ? 10.326 -7.284 0.384 1.00 91.81 99 ASP A CA 1
ATOM 764 C C . ASP A 1 99 ? 10.797 -6.794 -0.991 1.00 91.81 99 ASP A C 1
ATOM 766 O O . ASP A 1 99 ? 11.980 -6.521 -1.198 1.00 91.81 99 ASP A O 1
ATOM 770 N N . LEU A 1 100 ? 9.858 -6.594 -1.923 1.00 92.69 100 LEU A N 1
ATOM 771 C CA . LEU A 1 100 ? 10.160 -6.072 -3.257 1.00 92.69 100 LEU A CA 1
ATOM 772 C C . LEU A 1 100 ? 10.640 -4.609 -3.238 1.00 92.69 100 LEU A C 1
ATOM 774 O O . LEU A 1 100 ? 11.336 -4.170 -4.158 1.00 92.69 100 LEU A O 1
ATOM 778 N N . ASN A 1 101 ? 10.254 -3.836 -2.222 1.00 92.25 101 ASN A N 1
ATOM 779 C CA . ASN A 1 101 ? 10.557 -2.410 -2.139 1.00 92.25 101 ASN A CA 1
ATOM 780 C C . ASN A 1 101 ? 11.735 -2.080 -1.214 1.00 92.25 101 ASN A C 1
ATOM 782 O O . ASN A 1 101 ? 12.179 -0.935 -1.272 1.00 92.25 101 ASN A O 1
ATOM 786 N N . GLY A 1 102 ? 12.256 -3.047 -0.439 1.00 81.44 102 GLY A N 1
ATOM 787 C CA . GLY A 1 102 ? 13.561 -3.096 0.258 1.00 81.44 102 GLY A CA 1
ATOM 788 C C . GLY A 1 102 ? 13.875 -2.010 1.303 1.00 81.44 102 GLY A C 1
ATOM 789 O O . GLY A 1 102 ? 14.430 -2.292 2.357 1.00 81.44 102 GLY A O 1
ATOM 790 N N . ASN A 1 103 ? 13.513 -0.762 1.024 1.00 74.94 103 ASN A N 1
ATOM 791 C CA . ASN A 1 103 ? 13.807 0.445 1.791 1.00 74.94 103 ASN A CA 1
ATOM 792 C C . ASN A 1 103 ? 12.549 1.037 2.442 1.00 74.94 103 ASN A C 1
ATOM 794 O O . ASN A 1 103 ? 12.616 2.080 3.098 1.00 74.94 103 ASN A O 1
ATOM 798 N N . LEU A 1 104 ? 11.389 0.422 2.214 1.00 79.88 104 LEU A N 1
ATOM 799 C CA . LEU A 1 104 ? 10.147 0.846 2.832 1.00 79.88 104 LEU A CA 1
ATOM 800 C C . LEU A 1 104 ? 10.150 0.440 4.307 1.00 79.88 104 LEU A C 1
ATOM 802 O O . LEU A 1 104 ? 10.487 -0.685 4.655 1.00 79.88 104 LEU A O 1
ATOM 806 N N . LYS A 1 105 ? 9.780 1.371 5.185 1.00 73.19 105 LYS A N 1
ATOM 807 C CA . LYS A 1 105 ? 9.473 1.062 6.584 1.00 73.19 105 LYS A CA 1
ATOM 808 C C . LYS A 1 105 ? 7.973 0.798 6.686 1.00 73.19 105 LYS A C 1
ATOM 810 O O . LYS A 1 105 ? 7.193 1.453 6.002 1.00 73.19 105 LYS A O 1
ATOM 815 N N . GLU A 1 106 ? 7.565 -0.104 7.576 1.00 67.44 106 GLU A N 1
ATOM 816 C CA . GLU A 1 106 ? 6.156 -0.491 7.794 1.00 67.44 106 GLU A CA 1
ATOM 817 C C . GLU A 1 106 ? 5.234 0.673 8.226 1.00 67.44 106 GLU A C 1
ATOM 819 O O . GLU A 1 106 ? 4.014 0.535 8.273 1.00 67.44 106 GLU A O 1
ATOM 824 N N . GLY A 1 107 ? 5.792 1.848 8.522 1.00 65.81 107 GLY A N 1
ATOM 825 C CA . GLY A 1 107 ? 5.064 3.004 9.022 1.00 65.81 107 GLY A CA 1
ATOM 826 C C . GLY A 1 107 ? 4.928 4.122 7.996 1.00 65.81 107 GLY A C 1
ATOM 827 O O . GLY A 1 107 ? 5.797 4.979 7.925 1.00 65.81 107 GLY A O 1
ATOM 828 N N . THR A 1 108 ? 3.772 4.160 7.330 1.00 70.31 108 THR A N 1
ATOM 829 C CA . THR A 1 108 ? 3.215 5.279 6.538 1.00 70.31 108 THR A CA 1
ATOM 830 C C . THR A 1 108 ? 4.010 5.699 5.300 1.00 70.31 108 THR A C 1
ATOM 832 O O . THR A 1 108 ? 5.180 6.068 5.359 1.00 70.31 108 THR A O 1
ATOM 835 N N . LEU A 1 109 ? 3.329 5.712 4.156 1.00 89.38 109 LEU A N 1
ATOM 836 C CA . LEU A 1 109 ? 3.895 6.177 2.899 1.00 89.38 109 LEU A CA 1
ATOM 837 C C . LEU A 1 109 ? 3.632 7.674 2.700 1.00 89.38 109 LEU A C 1
ATOM 839 O O . LEU A 1 109 ? 2.591 8.200 3.095 1.00 89.38 109 LEU A O 1
ATOM 843 N N . TYR A 1 110 ? 4.580 8.361 2.064 1.00 90.31 110 TYR A N 1
ATOM 844 C CA . TYR A 1 110 ? 4.433 9.7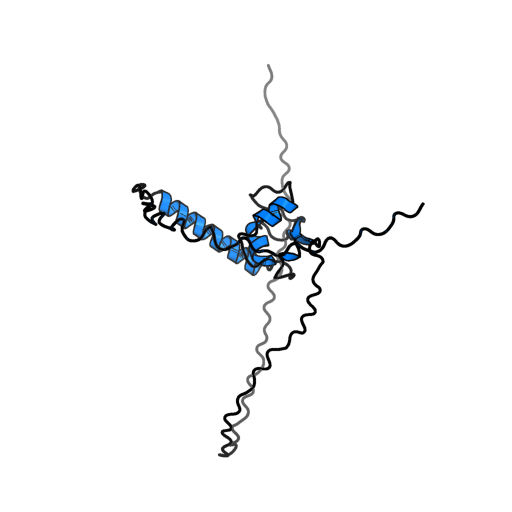71 1.710 1.00 90.31 110 TYR A CA 1
ATOM 845 C C . TYR A 1 110 ? 3.843 9.918 0.300 1.00 90.31 110 TYR A C 1
ATOM 847 O O . TYR A 1 110 ? 4.243 9.168 -0.596 1.00 90.31 110 TYR A O 1
ATOM 855 N N . PRO A 1 111 ? 2.946 10.896 0.067 1.00 93.25 111 PRO A N 1
ATOM 856 C CA . PRO A 1 111 ? 2.466 11.216 -1.274 1.00 93.25 111 PRO A CA 1
ATOM 857 C C . PRO A 1 111 ? 3.609 11.425 -2.274 1.00 93.25 111 PRO A C 1
ATOM 859 O O . PRO A 1 111 ? 4.615 12.060 -1.960 1.00 93.25 111 PRO A O 1
ATOM 862 N N . GLY A 1 112 ? 3.449 10.879 -3.479 1.00 92.69 112 GLY A N 1
ATOM 863 C CA . GLY A 1 112 ? 4.457 10.875 -4.543 1.00 92.69 112 GLY A CA 1
ATOM 864 C C . GLY A 1 112 ? 5.424 9.687 -4.500 1.00 92.69 112 GLY A C 1
ATOM 865 O O . GLY A 1 112 ? 6.144 9.457 -5.472 1.00 92.69 112 GLY A O 1
ATOM 866 N N . TYR A 1 113 ? 5.433 8.896 -3.424 1.00 92.19 113 TYR A N 1
ATOM 867 C CA . TYR A 1 113 ? 6.233 7.675 -3.373 1.00 92.19 113 TYR A CA 1
ATOM 868 C C . TYR A 1 113 ? 5.688 6.616 -4.340 1.00 92.19 113 TYR A C 1
ATOM 870 O O . TYR A 1 113 ? 4.478 6.485 -4.501 1.00 92.19 113 TYR A O 1
ATOM 878 N N . THR A 1 114 ? 6.572 5.844 -4.977 1.00 94.88 114 THR A N 1
ATOM 879 C CA . THR A 1 114 ? 6.176 4.768 -5.899 1.00 94.88 114 THR A CA 1
ATOM 880 C C . THR A 1 114 ? 6.433 3.403 -5.277 1.00 94.88 114 THR A C 1
ATOM 882 O O . THR A 1 114 ? 7.576 3.049 -5.003 1.00 94.88 114 THR A O 1
ATOM 885 N N . VAL A 1 115 ? 5.366 2.631 -5.095 1.00 95.31 115 VAL A N 1
ATOM 886 C CA . VAL A 1 115 ? 5.384 1.263 -4.578 1.00 95.31 115 VAL A CA 1
ATOM 887 C C . VAL A 1 115 ? 5.326 0.278 -5.739 1.00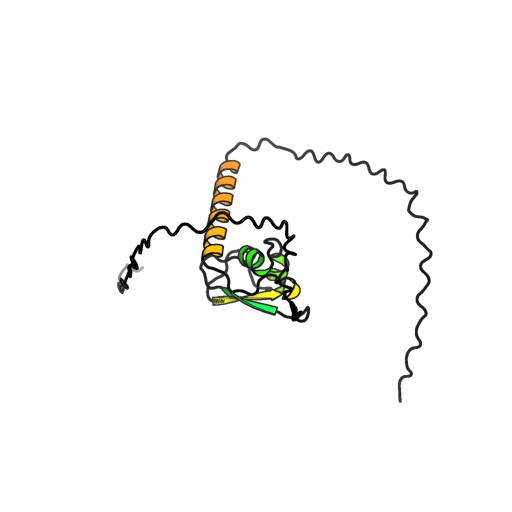 95.31 115 VAL A C 1
ATOM 889 O O . VAL A 1 115 ? 4.476 0.381 -6.626 1.00 95.31 115 VAL A O 1
ATOM 892 N N . ARG A 1 116 ? 6.238 -0.693 -5.726 1.00 95.81 116 ARG A N 1
ATOM 893 C CA . ARG A 1 116 ? 6.275 -1.819 -6.665 1.00 95.81 116 ARG A CA 1
ATOM 894 C C . ARG A 1 116 ? 5.412 -2.957 -6.138 1.00 95.81 116 ARG A C 1
ATOM 896 O O . ARG A 1 116 ? 5.625 -3.407 -5.016 1.00 95.81 116 ARG A O 1
ATOM 903 N N . ILE A 1 117 ? 4.473 -3.436 -6.942 1.00 96.38 117 ILE A N 1
ATOM 904 C CA . ILE A 1 117 ? 3.548 -4.510 -6.576 1.00 96.38 117 ILE A CA 1
ATOM 905 C C . ILE A 1 117 ? 3.778 -5.687 -7.535 1.00 96.38 117 ILE A C 1
ATOM 907 O O . ILE A 1 117 ? 3.727 -5.484 -8.751 1.00 96.38 117 ILE A O 1
ATOM 911 N N . PRO A 1 118 ? 4.036 -6.912 -7.041 1.00 95.00 118 PRO A N 1
ATOM 912 C CA . PRO A 1 118 ? 4.191 -8.076 -7.909 1.00 95.00 118 PRO A CA 1
ATOM 913 C C . PRO A 1 118 ? 2.899 -8.355 -8.689 1.00 95.00 118 PRO A C 1
ATOM 915 O O . PRO A 1 118 ? 1.854 -8.595 -8.084 1.00 95.00 118 PRO A O 1
ATOM 918 N N . ALA A 1 119 ? 2.956 -8.374 -10.024 1.00 94.62 119 ALA A N 1
ATOM 919 C CA . ALA A 1 119 ? 1.762 -8.500 -10.867 1.00 94.62 119 ALA A CA 1
ATOM 920 C C . ALA A 1 119 ? 0.981 -9.801 -10.630 1.00 94.62 119 ALA A C 1
ATOM 922 O O . ALA A 1 119 ? -0.236 -9.830 -10.762 1.00 94.62 119 ALA A O 1
ATOM 923 N N . HIS A 1 120 ? 1.662 -10.879 -10.234 1.00 93.56 120 HIS A N 1
ATOM 924 C CA . HIS A 1 120 ? 1.013 -12.157 -9.944 1.00 93.56 120 HIS A CA 1
ATOM 925 C C . HIS A 1 120 ? 0.130 -12.136 -8.681 1.00 93.56 120 HIS A C 1
ATOM 927 O O . HIS A 1 120 ? -0.643 -13.073 -8.487 1.00 93.56 120 HIS A O 1
ATOM 933 N N . LEU A 1 121 ? 0.244 -11.105 -7.832 1.00 95.38 121 LEU A N 1
ATOM 934 C CA . LEU A 1 121 ? -0.635 -10.881 -6.679 1.00 95.38 121 LEU A CA 1
ATOM 935 C C . LEU A 1 121 ? -1.789 -9.923 -6.995 1.00 95.38 121 LEU A C 1
ATOM 937 O O . LEU A 1 121 ? -2.702 -9.799 -6.185 1.00 95.38 121 LEU A O 1
ATOM 941 N N . VAL A 1 122 ? -1.748 -9.225 -8.132 1.00 96.00 122 VAL A N 1
ATOM 942 C CA . VAL A 1 122 ? -2.715 -8.176 -8.451 1.00 96.00 122 VAL A CA 1
ATOM 943 C C . VAL A 1 122 ? -4.030 -8.794 -8.924 1.00 96.00 122 VAL A C 1
ATOM 945 O O . VAL A 1 122 ? -4.084 -9.555 -9.886 1.00 96.00 122 VAL A O 1
ATOM 948 N N . VAL A 1 123 ? -5.097 -8.446 -8.214 1.00 96.56 123 VAL A N 1
ATOM 949 C CA . VAL A 1 123 ? -6.497 -8.753 -8.522 1.00 96.56 123 VAL A CA 1
ATOM 950 C C . VAL A 1 123 ? -7.212 -7.510 -9.060 1.00 96.56 123 VAL A C 1
ATOM 952 O O . VAL A 1 123 ? -8.141 -7.634 -9.853 1.00 96.56 123 VAL A O 1
ATOM 955 N N . ASN A 1 124 ? -6.774 -6.316 -8.654 1.00 95.38 124 ASN A N 1
ATOM 956 C CA . ASN A 1 124 ? -7.342 -5.043 -9.079 1.00 95.38 124 ASN A CA 1
ATOM 957 C C . ASN A 1 124 ? -6.236 -4.101 -9.565 1.00 95.38 124 ASN A C 1
ATOM 959 O O . ASN A 1 124 ? -5.372 -3.724 -8.784 1.00 95.38 124 ASN A O 1
ATOM 963 N N . GLU A 1 125 ? -6.274 -3.709 -10.839 1.00 94.31 125 GLU A N 1
ATOM 964 C CA . GLU A 1 125 ? -5.319 -2.762 -11.441 1.00 94.31 125 GLU A CA 1
ATOM 965 C C . GLU A 1 125 ? -5.817 -1.308 -11.410 1.00 94.31 125 GLU A C 1
ATOM 967 O O . GLU A 1 125 ? -5.091 -0.395 -11.809 1.00 94.31 125 GLU A O 1
ATOM 972 N N . ALA A 1 126 ? -7.053 -1.068 -10.954 1.00 95.38 126 ALA A N 1
ATOM 973 C CA . ALA A 1 126 ? -7.600 0.278 -10.882 1.00 95.38 126 ALA A CA 1
ATOM 974 C C . ALA A 1 126 ? -6.811 1.138 -9.876 1.00 95.38 126 ALA A C 1
ATOM 976 O O . ALA A 1 126 ? -6.370 0.627 -8.841 1.00 95.38 126 ALA A O 1
ATOM 977 N N . PRO A 1 127 ? -6.666 2.453 -10.128 1.00 95.88 127 PRO A N 1
ATOM 978 C CA . PRO A 1 127 ? -6.098 3.373 -9.150 1.00 95.88 127 PRO A CA 1
ATOM 979 C C . PRO A 1 127 ? -6.832 3.284 -7.808 1.00 95.88 127 PRO A C 1
ATOM 981 O O . PRO A 1 127 ? -8.050 3.115 -7.781 1.00 95.88 127 PRO A O 1
ATOM 984 N N . LEU A 1 128 ? -6.090 3.417 -6.705 1.00 95.75 128 LEU A N 1
ATOM 985 C CA . LEU A 1 128 ? -6.654 3.403 -5.355 1.00 95.75 128 LEU A CA 1
ATOM 986 C C . LEU A 1 128 ? -7.743 4.474 -5.226 1.00 95.75 128 LEU A C 1
ATOM 988 O O . LEU A 1 128 ? -7.485 5.662 -5.417 1.00 95.75 128 LEU A O 1
ATOM 992 N N . GLU A 1 129 ? -8.963 4.056 -4.897 1.00 96.56 129 GLU A N 1
ATOM 993 C CA . GLU A 1 129 ? -10.061 4.994 -4.704 1.00 96.56 129 GLU A CA 1
ATOM 994 C C . GLU A 1 129 ? -9.948 5.725 -3.364 1.00 96.56 129 GLU A C 1
ATOM 996 O O . GLU A 1 129 ? -9.722 5.127 -2.308 1.00 96.56 129 GLU A O 1
ATOM 1001 N N . LYS A 1 130 ? -10.219 7.034 -3.388 1.00 95.56 130 LYS A N 1
ATOM 1002 C CA . LYS A 1 130 ? -10.206 7.875 -2.185 1.00 95.56 130 LYS A CA 1
ATOM 1003 C C . LYS A 1 130 ? -11.168 7.370 -1.105 1.00 95.56 130 LYS A C 1
ATOM 1005 O O . LYS A 1 130 ? -10.822 7.363 0.071 1.00 95.56 130 LYS A O 1
ATOM 1010 N N . SER A 1 131 ? -12.363 6.936 -1.503 1.00 96.12 131 SER A N 1
ATOM 1011 C CA . SER A 1 131 ? -13.387 6.385 -0.604 1.00 96.12 131 SER A CA 1
ATOM 1012 C C . SER A 1 131 ? -12.893 5.127 0.112 1.00 96.12 131 SER A C 1
ATOM 1014 O O . SER A 1 131 ? -13.093 4.981 1.316 1.00 96.12 131 SER A O 1
ATOM 1016 N N . PHE A 1 132 ? -12.214 4.231 -0.609 1.00 96.88 132 PHE A N 1
ATOM 1017 C CA . PHE A 1 132 ? -11.617 3.034 -0.031 1.00 96.88 132 PHE A CA 1
ATOM 1018 C C . PHE A 1 132 ? -10.538 3.398 0.991 1.00 96.88 132 PHE A C 1
ATOM 1020 O O . PHE A 1 132 ? -10.572 2.894 2.113 1.00 96.88 132 PHE A O 1
ATOM 1027 N N . ALA A 1 133 ? -9.633 4.315 0.637 1.00 95.06 133 ALA A N 1
ATOM 1028 C CA . ALA A 1 133 ? -8.576 4.771 1.534 1.00 95.06 133 ALA A CA 1
ATOM 1029 C C . ALA A 1 133 ? -9.143 5.393 2.825 1.00 95.06 133 ALA A C 1
ATOM 1031 O O . ALA A 1 133 ? -8.740 5.018 3.926 1.00 95.06 133 ALA A O 1
ATOM 1032 N N . GLU A 1 134 ? -10.126 6.290 2.709 1.00 95.44 134 GLU A N 1
ATOM 1033 C CA . GLU A 1 134 ? -10.791 6.923 3.857 1.00 95.44 134 GLU A CA 1
ATOM 1034 C C . GLU A 1 134 ? -11.470 5.895 4.774 1.00 95.44 134 GLU A C 1
ATOM 1036 O O . GLU A 1 134 ? -11.287 5.932 5.995 1.00 95.44 134 GLU A O 1
ATOM 1041 N N . ASN A 1 135 ? -12.200 4.940 4.193 1.00 96.62 135 ASN A N 1
ATOM 1042 C CA . ASN A 1 135 ? -12.857 3.873 4.947 1.00 96.62 135 ASN A CA 1
ATOM 1043 C C . ASN A 1 135 ? -11.840 2.972 5.657 1.00 96.62 135 ASN A C 1
ATOM 1045 O O . ASN A 1 135 ? -12.017 2.640 6.831 1.00 96.62 135 ASN A O 1
ATOM 1049 N N . PHE A 1 136 ? -10.753 2.609 4.975 1.00 95.06 136 PHE A N 1
ATOM 1050 C CA . PHE A 1 136 ? -9.696 1.778 5.543 1.00 95.06 136 PHE A CA 1
ATOM 1051 C C . PHE A 1 136 ? -9.040 2.463 6.751 1.00 95.06 136 PHE A C 1
ATOM 1053 O O . PHE A 1 136 ? -8.867 1.847 7.806 1.00 95.06 136 PHE A O 1
ATOM 1060 N N . LEU A 1 137 ? -8.745 3.763 6.642 1.00 93.81 137 LEU A N 1
ATOM 1061 C CA . LEU A 1 137 ? -8.205 4.557 7.748 1.00 93.81 137 LEU A CA 1
ATOM 1062 C C . LEU A 1 137 ? -9.182 4.670 8.922 1.00 93.81 137 LEU A C 1
ATOM 1064 O O . LEU A 1 137 ? -8.760 4.591 10.078 1.00 93.81 137 LEU A O 1
ATOM 1068 N N . ALA A 1 138 ? -10.479 4.831 8.648 1.00 95.75 138 ALA A N 1
ATOM 1069 C CA . ALA A 1 138 ? -11.503 4.893 9.687 1.00 95.75 138 ALA A CA 1
ATOM 1070 C C . ALA A 1 138 ? -11.573 3.586 10.495 1.00 95.75 138 ALA A C 1
ATOM 1072 O O . ALA A 1 138 ? -11.561 3.628 11.727 1.00 95.75 138 ALA A O 1
ATOM 1073 N N . VAL A 1 139 ? -11.561 2.434 9.817 1.00 95.50 139 VAL A N 1
ATOM 1074 C CA . VAL A 1 139 ? -11.552 1.111 10.464 1.00 95.50 139 VAL A CA 1
ATOM 1075 C C . VAL A 1 139 ? -10.267 0.899 11.264 1.00 95.50 139 VAL A C 1
ATOM 1077 O O . VAL A 1 139 ? -10.321 0.463 12.413 1.00 95.50 139 VAL A O 1
ATOM 1080 N N . ALA A 1 140 ? -9.106 1.252 10.705 1.00 92.25 140 ALA A N 1
ATOM 1081 C CA . ALA A 1 140 ? -7.831 1.139 11.412 1.00 92.25 140 ALA A CA 1
ATOM 1082 C C . ALA A 1 140 ? -7.797 2.006 12.684 1.00 92.25 140 ALA A C 1
ATOM 1084 O O . ALA A 1 140 ? -7.280 1.581 13.719 1.00 92.25 140 ALA A O 1
ATOM 1085 N N . LYS A 1 141 ? -8.383 3.208 12.633 1.00 93.56 141 LYS A N 1
ATOM 1086 C CA . LYS A 1 141 ? -8.509 4.093 13.796 1.00 93.56 141 LYS A CA 1
ATOM 1087 C C . LYS A 1 141 ? -9.423 3.500 14.870 1.00 93.56 141 LYS A C 1
ATOM 1089 O O . LYS A 1 141 ? -9.071 3.572 16.044 1.00 93.56 141 LYS A O 1
ATOM 1094 N N . GLN A 1 142 ? -10.557 2.916 14.478 1.00 95.25 142 GLN A N 1
ATOM 1095 C CA . GLN A 1 142 ? -11.468 2.239 15.408 1.00 95.25 142 GLN A CA 1
ATOM 1096 C C . GLN A 1 142 ? -10.779 1.060 16.097 1.00 95.25 142 GLN A C 1
ATOM 1098 O O . GLN A 1 142 ? -10.742 1.028 17.320 1.00 95.25 142 GLN A O 1
ATOM 1103 N N . ARG A 1 143 ? -10.112 0.178 15.336 1.00 93.62 143 ARG A N 1
ATOM 1104 C CA . ARG A 1 143 ? -9.359 -0.959 15.898 1.00 93.62 143 ARG A CA 1
ATOM 1105 C C . ARG A 1 143 ? -8.340 -0.518 16.949 1.00 93.62 143 ARG A C 1
ATOM 1107 O O . ARG A 1 143 ? -8.260 -1.126 18.006 1.00 93.62 143 ARG A O 1
ATOM 1114 N N . LYS A 1 144 ? -7.603 0.568 16.693 1.00 90.75 144 LYS A N 1
ATOM 1115 C CA . LYS A 1 144 ? -6.647 1.123 17.667 1.00 90.75 144 LYS A CA 1
ATOM 1116 C C . LYS A 1 144 ? -7.321 1.678 18.923 1.00 90.75 144 LYS A C 1
ATOM 1118 O O . LYS A 1 144 ? -6.760 1.552 20.006 1.00 90.75 144 LYS A O 1
ATOM 1123 N N . ALA A 1 145 ? -8.489 2.304 18.786 1.00 92.69 145 ALA A N 1
ATOM 1124 C CA . ALA A 1 145 ? -9.249 2.804 19.929 1.00 92.69 145 ALA A CA 1
ATOM 1125 C C . ALA A 1 145 ? -9.800 1.651 20.783 1.00 92.69 145 ALA A C 1
ATOM 1127 O O . ALA A 1 145 ? -9.661 1.683 22.003 1.00 92.69 145 ALA A O 1
ATOM 1128 N N . ASP A 1 146 ? -10.348 0.619 20.141 1.00 93.81 146 ASP A N 1
ATOM 1129 C CA . ASP A 1 146 ? -10.880 -0.569 20.811 1.00 93.81 146 ASP A CA 1
ATOM 1130 C C . ASP A 1 146 ? -9.768 -1.373 21.500 1.00 93.81 146 ASP A C 1
ATOM 1132 O O . ASP A 1 146 ? -9.939 -1.839 22.626 1.00 93.81 146 ASP A O 1
ATOM 1136 N N . GLU A 1 147 ? -8.606 -1.497 20.854 1.00 92.69 147 GLU A N 1
ATOM 1137 C CA . GLU A 1 147 ? -7.419 -2.129 21.431 1.00 92.69 147 GLU A CA 1
ATOM 1138 C C . GLU A 1 147 ? -6.927 -1.361 22.662 1.00 92.69 147 GLU A C 1
ATOM 1140 O O . GLU A 1 147 ? -6.761 -1.955 23.725 1.00 92.69 147 GLU A O 1
ATOM 1145 N N . SER A 1 148 ? -6.805 -0.032 22.565 1.00 89.00 148 SER A N 1
ATOM 1146 C CA . SER A 1 148 ? -6.427 0.810 23.704 1.00 89.00 148 SER A CA 1
ATOM 1147 C C . SER A 1 148 ? -7.428 0.711 24.858 1.00 89.00 148 SER A C 1
ATOM 1149 O O . SER A 1 148 ? -7.013 0.666 26.010 1.00 89.00 148 SER A O 1
ATOM 1151 N N . ALA A 1 149 ? -8.731 0.642 24.570 1.00 86.31 149 ALA A N 1
ATOM 1152 C CA . ALA A 1 149 ? -9.767 0.478 25.591 1.00 86.31 149 ALA A CA 1
ATOM 1153 C C . ALA A 1 149 ? -9.736 -0.913 26.249 1.00 86.31 149 ALA A C 1
ATOM 1155 O O . ALA A 1 149 ? -10.205 -1.084 27.376 1.00 86.31 149 ALA A O 1
ATOM 1156 N N . ARG A 1 150 ? -9.191 -1.920 25.557 1.00 84.81 150 ARG A N 1
ATOM 1157 C CA . ARG A 1 150 ? -9.039 -3.282 26.074 1.00 84.81 150 ARG A CA 1
ATOM 1158 C C . ARG A 1 150 ? -7.802 -3.439 26.958 1.00 84.81 150 ARG A C 1
ATOM 1160 O O . ARG A 1 150 ? -7.850 -4.232 27.894 1.00 84.81 150 ARG A O 1
ATOM 1167 N N . THR A 1 151 ? -6.730 -2.692 26.694 1.00 73.94 151 THR A N 1
ATOM 1168 C CA . THR A 1 151 ? -5.478 -2.741 27.471 1.00 73.94 151 THR A CA 1
ATOM 1169 C C . THR A 1 151 ? -5.627 -2.208 28.905 1.00 73.94 151 THR A C 1
ATOM 1171 O O . THR A 1 151 ? -4.871 -2.627 29.776 1.00 73.94 151 THR A O 1
ATOM 1174 N N . ASP A 1 152 ? -6.634 -1.375 29.189 1.00 68.44 152 ASP A N 1
ATOM 1175 C CA . ASP A 1 152 ? -6.913 -0.871 30.547 1.00 68.44 152 ASP A CA 1
ATOM 1176 C C . ASP A 1 152 ? -7.756 -1.831 31.413 1.00 68.44 152 ASP A C 1
ATOM 1178 O O . ASP A 1 152 ? -7.969 -1.573 32.602 1.00 68.44 152 ASP A O 1
ATOM 1182 N N . GLN A 1 153 ? -8.226 -2.961 30.867 1.00 58.19 153 GLN A N 1
ATOM 1183 C CA . GLN A 1 153 ? -8.735 -4.042 31.712 1.00 58.19 153 GLN A CA 1
ATOM 1184 C C . GLN A 1 153 ? -7.548 -4.822 32.286 1.00 58.19 153 GLN A C 1
ATOM 1186 O O . GLN A 1 153 ? -6.675 -5.224 31.514 1.00 58.19 153 GLN A O 1
ATOM 1191 N N . PRO A 1 154 ? -7.497 -5.065 33.614 1.00 60.06 154 PRO A N 1
ATOM 1192 C CA . PRO A 1 154 ? -6.411 -5.816 34.222 1.00 60.06 154 PRO A CA 1
ATOM 1193 C C . PRO A 1 154 ? -6.301 -7.143 33.492 1.00 60.06 154 PRO A C 1
ATOM 1195 O O . PRO A 1 154 ? -7.286 -7.878 33.397 1.00 60.06 154 PRO A O 1
ATOM 1198 N N . GLU A 1 155 ? -5.107 -7.391 32.960 1.00 53.41 155 GLU A N 1
ATOM 1199 C CA . GLU A 1 155 ? -4.673 -8.616 32.313 1.00 53.41 155 GLU A CA 1
ATOM 1200 C C . GLU A 1 155 ? -5.036 -9.796 33.219 1.00 53.41 155 GLU A C 1
ATOM 1202 O O . GLU A 1 155 ? -4.262 -10.272 34.052 1.00 53.41 155 GLU A O 1
ATOM 1207 N N . THR A 1 156 ? -6.271 -10.278 33.094 1.00 55.38 156 THR A N 1
ATOM 1208 C CA . THR A 1 156 ? -6.609 -11.604 33.559 1.00 55.38 156 THR A CA 1
ATOM 1209 C C . THR A 1 156 ? -5.823 -12.444 32.593 1.00 55.38 156 THR A C 1
ATOM 1211 O O . THR A 1 156 ? -6.168 -12.512 31.419 1.00 55.38 156 THR A O 1
ATOM 1214 N N . LYS A 1 157 ? -4.690 -12.942 33.077 1.00 52.97 157 LYS A N 1
ATOM 1215 C CA . LYS A 1 157 ? -3.773 -13.870 32.437 1.00 52.97 157 LYS A CA 1
ATOM 1216 C C . LYS A 1 157 ? -4.572 -15.033 31.847 1.00 52.97 157 LYS A C 1
ATOM 1218 O O . LYS A 1 157 ? -4.619 -16.125 32.416 1.00 52.97 157 LYS A O 1
ATOM 1223 N N . VAL A 1 158 ? -5.216 -14.813 30.703 1.00 54.22 158 VAL A N 1
ATOM 1224 C CA . VAL A 1 158 ? -5.733 -15.855 29.832 1.00 54.22 158 VAL A CA 1
ATOM 1225 C C . VAL A 1 158 ? -4.479 -16.404 29.197 1.00 54.22 158 VAL A C 1
ATOM 1227 O O . VAL A 1 158 ? -4.097 -16.067 28.085 1.00 54.22 158 VAL A O 1
ATOM 1230 N N . THR A 1 159 ? -3.793 -17.218 29.994 1.00 48.25 159 THR A N 1
ATOM 1231 C CA . THR A 1 159 ? -2.884 -18.230 29.497 1.00 48.25 159 THR A CA 1
ATOM 1232 C C . THR A 1 159 ? -3.682 -18.901 28.387 1.00 48.25 159 THR A C 1
ATOM 1234 O O . THR A 1 159 ? -4.730 -19.482 28.702 1.00 48.25 159 THR A O 1
ATOM 1237 N N . PRO A 1 160 ? -3.298 -18.779 27.104 1.00 52.38 160 PRO A N 1
ATOM 1238 C CA . PRO A 1 160 ? -3.888 -19.632 26.107 1.00 52.38 160 PRO A CA 1
ATOM 1239 C C . PRO A 1 160 ? -3.482 -21.023 26.569 1.00 52.38 160 PRO A C 1
ATOM 1241 O O . PRO A 1 160 ? -2.322 -21.425 26.476 1.00 52.38 160 PRO A O 1
ATOM 1244 N N . LYS A 1 161 ? -4.434 -21.738 27.167 1.00 43.72 161 LYS A N 1
ATOM 1245 C CA . LYS A 1 161 ? -4.368 -23.178 27.314 1.00 43.72 161 LYS A CA 1
ATOM 1246 C C . LYS A 1 161 ? -4.479 -23.681 25.880 1.00 43.72 161 LYS A C 1
ATOM 1248 O O . LYS A 1 161 ? -5.540 -24.103 25.434 1.00 43.72 161 LYS A O 1
ATOM 1253 N N . ILE A 1 162 ? -3.382 -23.535 25.134 1.00 50.34 162 ILE A N 1
ATOM 1254 C CA . ILE A 1 162 ? -3.053 -24.391 24.013 1.00 50.34 162 ILE A CA 1
ATOM 1255 C C . ILE A 1 162 ? -2.993 -25.746 24.690 1.00 50.34 162 ILE A C 1
ATOM 1257 O O . ILE A 1 162 ? -2.003 -26.115 25.316 1.00 50.34 162 ILE A O 1
ATOM 1261 N N . SER A 1 163 ? -4.152 -26.399 24.713 1.00 43.94 163 SER A N 1
ATOM 1262 C CA . SER A 1 163 ? -4.277 -27.799 25.024 1.00 43.94 163 SER A CA 1
ATOM 1263 C C . SER A 1 163 ? -3.439 -28.488 23.966 1.00 43.94 163 SER A C 1
ATOM 1265 O O . SER A 1 163 ? -3.891 -28.745 22.854 1.00 43.94 163 SER A O 1
ATOM 1267 N N . SER A 1 164 ? -2.177 -28.701 24.315 1.00 45.97 164 SER A N 1
ATOM 1268 C CA . SER A 1 164 ? -1.223 -29.610 23.706 1.00 45.97 164 SER A CA 1
ATOM 1269 C C . SER A 1 164 ? -1.720 -31.048 23.893 1.00 45.97 164 SER A C 1
ATOM 1271 O O . SER A 1 164 ? -1.075 -31.871 24.535 1.00 45.97 164 SER A O 1
ATOM 1273 N N . THR A 1 165 ? -2.925 -31.313 23.398 1.00 47.75 165 THR A N 1
ATOM 1274 C CA . THR A 1 165 ? -3.603 -32.610 23.392 1.00 47.75 165 THR A CA 1
ATOM 1275 C C . THR A 1 165 ? -4.359 -32.711 22.071 1.00 47.75 165 THR A C 1
ATOM 1277 O O . THR A 1 165 ? -5.570 -32.886 22.021 1.00 47.75 165 THR A O 1
ATOM 1280 N N . VAL A 1 166 ? -3.642 -32.504 20.970 1.00 52.12 166 VAL A N 1
ATOM 1281 C CA . VAL A 1 166 ? -3.863 -33.374 19.822 1.00 52.12 166 VAL A CA 1
ATOM 1282 C C . VAL A 1 166 ? -2.673 -34.298 19.869 1.00 52.12 166 VAL A C 1
ATOM 1284 O O . VAL A 1 166 ? -1.547 -33.910 19.559 1.00 52.12 166 VAL A O 1
ATOM 1287 N N . ASP A 1 167 ? -2.937 -35.463 20.438 1.00 48.38 167 ASP A N 1
ATOM 1288 C CA . ASP A 1 167 ? -1.983 -36.529 20.592 1.00 48.38 167 ASP A CA 1
ATOM 1289 C C . ASP A 1 167 ? -1.311 -36.809 19.251 1.00 48.38 167 ASP A C 1
ATOM 1291 O O . ASP A 1 167 ? -1.952 -37.098 18.237 1.00 48.38 167 ASP A O 1
ATOM 1295 N N . ASN A 1 168 ? 0.015 -36.736 19.284 1.00 58.25 168 ASN A N 1
ATOM 1296 C CA . ASN A 1 168 ? 0.876 -37.476 18.387 1.00 58.25 168 ASN A CA 1
ATOM 1297 C C . ASN A 1 168 ? 0.595 -38.969 18.609 1.00 58.25 168 ASN A C 1
ATOM 1299 O O . ASN A 1 168 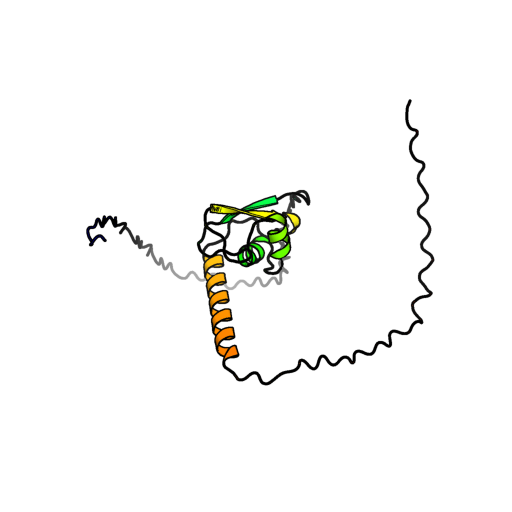? 1.272 -39.644 19.377 1.00 58.25 168 ASN A O 1
ATOM 1303 N N . ALA A 1 169 ? -0.446 -39.458 17.951 1.00 52.84 169 ALA A N 1
ATOM 1304 C CA . ALA A 1 169 ? -0.673 -40.860 17.649 1.00 52.84 169 ALA A CA 1
ATOM 1305 C C . ALA A 1 169 ? -1.055 -40.961 16.165 1.00 52.84 169 ALA A C 1
ATOM 1307 O O . ALA A 1 169 ? -2.036 -41.595 15.789 1.00 52.84 169 ALA A O 1
ATOM 1308 N N . ILE A 1 170 ? -0.284 -40.285 15.308 1.00 51.12 170 ILE A N 1
ATOM 1309 C CA . ILE A 1 170 ? -0.138 -40.734 13.927 1.00 51.12 170 ILE A CA 1
ATOM 1310 C C . ILE A 1 170 ? 0.844 -41.887 14.025 1.00 51.12 170 ILE A C 1
ATOM 1312 O O . ILE A 1 170 ? 2.032 -41.702 14.265 1.00 51.12 170 ILE A O 1
ATOM 1316 N N . THR A 1 171 ? 0.271 -43.077 13.970 1.00 55.03 171 THR A N 1
ATOM 1317 C CA . THR A 1 171 ? 0.961 -44.349 13.903 1.00 55.03 171 THR A CA 1
ATOM 1318 C C . THR A 1 171 ? 2.055 -44.308 12.837 1.00 55.03 171 THR A C 1
ATOM 1320 O O . THR A 1 171 ? 1.809 -43.954 11.683 1.00 55.03 171 THR A O 1
ATOM 1323 N N . ASP A 1 172 ? 3.247 -44.767 13.213 1.00 52.62 172 ASP A N 1
ATOM 1324 C CA . ASP A 1 172 ? 4.377 -45.091 12.332 1.00 52.62 172 ASP A CA 1
ATOM 1325 C C . ASP A 1 172 ? 4.070 -46.256 11.354 1.00 52.62 172 ASP A C 1
ATOM 1327 O O . ASP A 1 172 ? 4.966 -46.935 10.867 1.00 52.62 172 ASP A O 1
ATOM 1331 N N . GLU A 1 173 ? 2.799 -46.513 11.029 1.00 56.50 173 GLU A N 1
ATOM 1332 C CA . GLU A 1 173 ? 2.361 -47.612 10.157 1.00 56.50 173 GLU A CA 1
ATOM 1333 C C . GLU A 1 173 ? 2.081 -47.149 8.714 1.00 56.50 173 GLU A C 1
ATOM 1335 O O . GLU A 1 173 ? 1.881 -47.958 7.811 1.00 56.50 173 GLU A O 1
ATOM 1340 N N . PHE A 1 174 ? 2.104 -45.836 8.453 1.00 50.41 174 PHE A N 1
ATOM 1341 C CA . PHE A 1 174 ? 1.856 -45.275 7.118 1.00 50.41 174 PHE A CA 1
ATOM 1342 C C . PHE A 1 174 ? 3.113 -44.694 6.447 1.00 50.41 174 PHE A C 1
ATOM 1344 O O . PHE A 1 174 ? 3.009 -43.861 5.546 1.00 50.41 174 PHE A O 1
ATOM 1351 N N . LEU A 1 175 ? 4.306 -45.142 6.861 1.00 53.19 175 LEU A N 1
ATOM 1352 C CA . LEU A 1 175 ? 5.593 -44.704 6.304 1.00 53.19 175 LEU A CA 1
ATOM 1353 C C . LEU A 1 175 ? 6.430 -45.836 5.678 1.00 53.19 175 LEU A C 1
ATOM 1355 O O . LEU A 1 175 ? 7.646 -45.724 5.596 1.00 53.19 175 LEU A O 1
ATOM 1359 N N . GLU A 1 176 ? 5.795 -46.898 5.171 1.00 58.66 176 GLU A N 1
ATOM 1360 C CA . GLU A 1 176 ? 6.474 -47.879 4.296 1.00 58.66 176 GLU A CA 1
ATOM 1361 C C . GLU A 1 176 ? 5.828 -48.059 2.910 1.00 58.66 176 GLU A C 1
ATOM 1363 O O . GLU A 1 176 ? 6.383 -48.744 2.055 1.00 58.66 176 GLU A O 1
ATOM 1368 N N . LYS A 1 177 ? 4.695 -47.409 2.606 1.00 59.56 177 LYS A N 1
ATOM 1369 C CA . LYS A 1 177 ? 3.940 -47.686 1.364 1.00 59.56 177 LYS A CA 1
ATOM 1370 C C . LYS A 1 177 ? 4.092 -46.658 0.235 1.00 59.56 177 LYS A C 1
ATOM 1372 O O . LYS A 1 177 ? 3.215 -46.549 -0.617 1.00 59.56 177 LYS A O 1
ATOM 1377 N N . ALA A 1 178 ? 5.196 -45.916 0.188 1.00 53.69 178 ALA A N 1
ATOM 1378 C CA . ALA A 1 178 ? 5.442 -44.966 -0.902 1.00 53.69 178 ALA A CA 1
ATOM 1379 C C . ALA A 1 178 ? 6.919 -44.883 -1.317 1.00 53.69 178 ALA A C 1
ATOM 1381 O O . ALA A 1 178 ? 7.492 -43.800 -1.390 1.00 53.69 178 ALA A O 1
ATOM 1382 N N . ILE A 1 179 ? 7.535 -46.024 -1.637 1.00 56.81 179 ILE A N 1
ATOM 1383 C CA . ILE A 1 179 ? 8.736 -46.053 -2.484 1.00 56.81 179 ILE A CA 1
ATOM 1384 C C . ILE A 1 179 ? 8.479 -47.016 -3.646 1.00 56.81 179 ILE A C 1
ATOM 1386 O O . ILE A 1 179 ? 8.973 -48.133 -3.674 1.00 56.81 179 ILE A O 1
ATOM 1390 N N . ASP A 1 180 ? 7.675 -46.570 -4.609 1.00 60.16 180 ASP A N 1
ATOM 1391 C CA . ASP A 1 180 ? 7.766 -47.053 -5.991 1.00 60.16 180 ASP A CA 1
ATOM 1392 C C . ASP A 1 180 ? 7.435 -45.894 -6.940 1.00 60.16 180 ASP A C 1
ATOM 1394 O O . ASP A 1 180 ? 6.376 -45.809 -7.561 1.00 60.16 180 ASP A O 1
ATOM 1398 N N . VAL A 1 181 ? 8.329 -44.900 -6.953 1.00 67.44 181 VAL A N 1
ATOM 1399 C CA . VAL A 1 181 ? 8.325 -43.853 -7.976 1.00 67.44 181 VAL A CA 1
ATOM 1400 C C . VAL A 1 181 ? 9.215 -44.355 -9.116 1.00 67.44 181 VAL A C 1
ATOM 1402 O O . VAL A 1 181 ? 10.434 -44.437 -8.931 1.00 67.44 181 VAL A O 1
ATOM 1405 N N . PRO A 1 182 ? 8.663 -44.689 -10.297 1.00 62.50 182 PRO A N 1
ATOM 1406 C CA . PRO A 1 182 ? 9.471 -45.080 -11.439 1.00 62.50 182 PRO A CA 1
ATOM 1407 C C . PRO A 1 182 ? 10.400 -43.928 -11.824 1.00 62.50 182 PRO A C 1
ATOM 1409 O O . PRO A 1 182 ? 9.972 -42.810 -12.117 1.00 62.50 182 PRO A O 1
ATOM 1412 N N . SER A 1 183 ? 11.698 -44.226 -11.811 1.00 63.56 183 SER A N 1
ATOM 1413 C CA . SER A 1 183 ? 12.762 -43.306 -12.203 1.00 63.56 183 SER A CA 1
ATOM 1414 C C . SER A 1 183 ? 12.474 -42.670 -13.572 1.00 63.56 183 SER A C 1
ATOM 1416 O O . SER A 1 183 ? 12.215 -43.397 -14.539 1.00 63.56 183 SER A O 1
ATOM 1418 N N . PRO A 1 184 ? 12.571 -41.335 -13.715 1.00 63.91 184 PRO A N 1
ATOM 1419 C CA . PRO A 1 184 ? 12.482 -40.697 -15.018 1.00 63.91 184 PRO A CA 1
ATOM 1420 C C . PRO A 1 184 ? 13.659 -41.150 -15.888 1.00 63.91 184 PRO A C 1
ATOM 1422 O O . PRO A 1 184 ? 14.829 -41.029 -15.513 1.00 63.91 184 PRO A O 1
ATOM 1425 N N . LYS A 1 185 ? 13.344 -41.694 -17.070 1.00 65.69 185 LYS A N 1
ATOM 1426 C CA . LYS A 1 185 ? 14.333 -42.084 -18.079 1.00 65.69 185 LYS A CA 1
ATOM 1427 C C . LYS A 1 185 ? 15.209 -40.877 -18.410 1.00 65.69 185 LYS A C 1
ATOM 1429 O O . LYS A 1 185 ? 14.739 -39.887 -18.962 1.00 65.69 185 LYS A O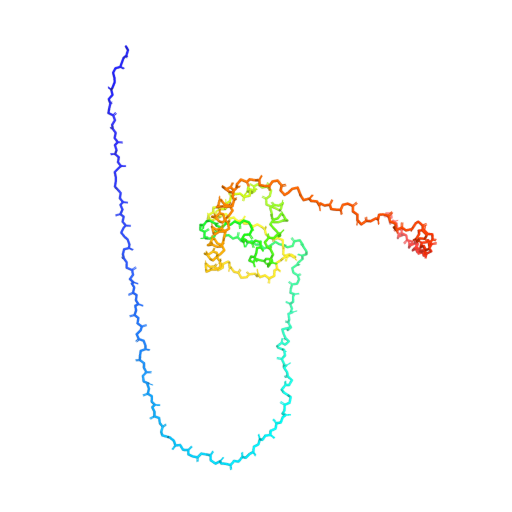 1
ATOM 1434 N N . ARG A 1 186 ? 16.493 -40.992 -18.067 1.00 65.00 186 ARG A N 1
ATOM 1435 C CA . ARG A 1 186 ? 17.564 -40.041 -18.372 1.00 65.00 186 ARG A CA 1
ATOM 1436 C C . ARG A 1 186 ? 17.615 -39.831 -19.893 1.00 65.00 186 ARG A C 1
ATOM 1438 O O . ARG A 1 186 ? 18.107 -40.686 -20.627 1.00 65.00 186 ARG A O 1
ATOM 1445 N N . GLY A 1 187 ? 17.042 -38.724 -20.364 1.00 67.19 187 GLY A N 1
ATOM 1446 C CA . GLY A 1 187 ? 17.154 -38.289 -21.752 1.00 67.19 187 GLY A CA 1
ATOM 1447 C C . GLY A 1 187 ? 18.619 -38.021 -22.084 1.00 67.19 187 GLY A C 1
ATOM 1448 O O . GLY A 1 187 ? 19.322 -37.371 -21.313 1.00 67.19 187 GLY A O 1
ATOM 1449 N N . LYS A 1 188 ? 19.087 -38.574 -23.206 1.00 66.94 188 LYS A N 1
ATOM 1450 C CA . LYS A 1 188 ? 20.425 -38.341 -23.758 1.00 66.94 188 LYS A CA 1
ATOM 1451 C C . LYS A 1 188 ? 20.673 -36.840 -23.904 1.00 66.94 188 LYS A C 1
ATOM 1453 O O . LYS A 1 188 ? 19.916 -36.156 -24.588 1.00 66.94 188 LYS A O 1
ATOM 1458 N N . SER A 1 189 ? 21.753 -36.364 -23.298 1.00 72.56 189 SER A N 1
ATOM 1459 C CA . SER A 1 189 ? 22.331 -35.054 -23.568 1.00 72.56 189 SER A CA 1
ATOM 1460 C C . SER A 1 189 ? 22.645 -34.937 -25.068 1.00 72.56 189 SER A C 1
ATOM 1462 O O . SER A 1 189 ? 23.191 -35.890 -25.636 1.00 72.56 189 SER A O 1
ATOM 1464 N N . PRO A 1 190 ? 22.314 -33.815 -25.727 1.00 72.69 190 PRO A N 1
ATOM 1465 C CA . PRO A 1 190 ? 22.729 -33.582 -27.102 1.00 72.69 190 PRO A CA 1
ATOM 1466 C C . PRO A 1 190 ? 24.262 -33.453 -27.186 1.00 72.69 190 PRO A C 1
ATOM 1468 O O . PRO A 1 190 ? 24.885 -32.969 -26.237 1.00 72.69 190 PRO A O 1
ATOM 1471 N N . PRO A 1 191 ? 24.883 -33.902 -28.290 1.00 71.50 191 PRO A N 1
ATOM 1472 C CA . PRO A 1 191 ? 26.323 -33.804 -28.471 1.00 71.50 191 PRO A CA 1
ATOM 1473 C C . PRO A 1 191 ? 26.757 -32.338 -28.556 1.00 71.50 191 PRO A C 1
ATOM 1475 O O . PRO A 1 191 ? 26.237 -31.567 -29.362 1.00 71.50 191 PRO A O 1
ATOM 1478 N N . THR A 1 192 ? 27.737 -31.983 -27.728 1.00 73.75 192 THR A N 1
ATOM 1479 C CA . THR A 1 192 ? 28.530 -30.758 -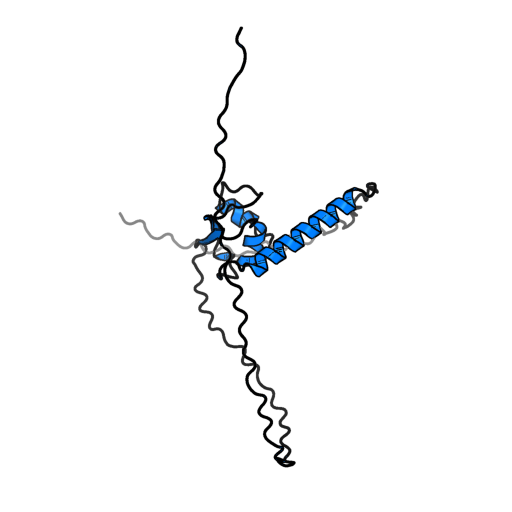27.848 1.00 73.75 192 THR A CA 1
ATOM 1480 C C . THR A 1 192 ? 29.185 -30.734 -29.227 1.00 73.75 192 THR A C 1
ATOM 1482 O O . THR A 1 192 ? 29.918 -31.661 -29.572 1.00 73.75 192 THR A O 1
ATOM 1485 N N . GLN A 1 193 ? 28.890 -29.709 -30.029 1.00 68.81 193 GLN A N 1
ATOM 1486 C CA . GLN A 1 193 ? 29.561 -29.504 -31.311 1.00 68.81 193 GLN A CA 1
ATOM 1487 C C . GLN A 1 193 ? 30.960 -28.892 -31.095 1.00 68.81 193 GLN A C 1
ATOM 1489 O O . GLN A 1 193 ? 31.110 -28.096 -30.164 1.00 68.81 193 GLN A O 1
ATOM 1494 N N . PRO A 1 194 ? 31.961 -29.299 -31.899 1.00 72.44 194 PRO A N 1
ATOM 1495 C CA . PRO A 1 194 ? 33.327 -28.776 -31.857 1.00 72.44 194 PRO A CA 1
ATOM 1496 C C . PRO A 1 194 ? 33.451 -27.355 -32.420 1.00 72.44 194 PRO A C 1
ATOM 1498 O O . PRO A 1 194 ? 32.636 -26.989 -33.299 1.00 72.44 194 PRO A O 1
#

pLDDT: mean 72.03, std 19.26, range [42.09, 97.88]

Foldseek 3Di:
DDDDDDDDDDDDDDDDDDDDPDDDDPPDDDDDDDDDDDDDDDDDDPDPPPPPPVPPPPPVPVDPQQDKQKAFAADFFDFLLLVLCAFQVGSVCSVVQCVVVVPDDRGTDDGRDITIDRSVRGPDNDHDDPVSVVVVVVVVVVVVVVVVVVVPPPCPPVPVCPVPPPDPPPPPPPPPPPPDDPDDPPDDDDDDDD